Protein AF-A0A9N9QGC6-F1 (afdb_monomer_lite)

Foldseek 3Di:
DDDDDFDQDPVQWTWDWDADPVVRDIDIDTHHPVLVVVVVVDVVSVVVVVVVVVVVVVVVVVVVVPPDDDDDDDDDDDDDDPDPPPDDQDPVNLLVLLVVCLVCVVCVVVDPDPDDVVVVSSVVSVVVVVVVLCVCVVVPHPPPDVPPNPPPPCNVSNCVSVVPDPPPPPVPPPPPDPPDDDDDDDDDDDDDDDDDDDDDDDDDDDDDDDDDDDDDDDDDDDDDPDDDDPPPVVVVVVVVVVVVVVVVVVVVVVVVVVVVVVVVVVVVVVVVVVVVVVD

Organism: NCBI:txid467358

pLDDT: mean 72.09, std 21.39, range [34.5, 98.56]

Radius of gyration: 35.29 Å; chains: 1; bounding box: 71×93×97 Å

Sequence (279 aa):
MSSMSRFADAEGKTKLEIFDPEKGIVISLYLTLEEYHRANADMSYATELLNIYEDIMNRETQRVSAETIPQEQSHSGSQSSSQNEDGFWSHGETQLLINLYGQHKDEFTNAKKKTCRSAAKIERKWINLLRVYRSIKDNKGVKKSGRGAQNYKFFDALDEILGDKPSNSNTFCIEVGVNKDQPNSDQESPINYPPEGVPSTSNQTPVSNTSSCSESLRETPPLRNKRKSKSESQSENYLQAKMKRHEDRMRIEHQKLQLEKDKVDLLKKILASQQIKND

Structure (mmCIF, N/CA/C/O backbone):
data_AF-A0A9N9QGC6-F1
#
_entry.id   AF-A0A9N9QGC6-F1
#
loop_
_atom_site.group_PDB
_atom_site.id
_atom_site.type_symbol
_atom_site.label_atom_id
_atom_site.label_alt_id
_atom_site.label_comp_id
_atom_site.label_asym_id
_atom_site.label_entity_id
_atom_site.label_seq_id
_atom_site.pdbx_PDB_ins_code
_atom_site.Cartn_x
_atom_site.Cartn_y
_atom_site.Cartn_z
_atom_site.occupancy
_atom_site.B_iso_or_equiv
_atom_site.auth_seq_id
_atom_site.auth_comp_id
_atom_site.auth_asym_id
_atom_site.auth_atom_id
_atom_site.pdbx_PDB_model_num
ATOM 1 N N . MET A 1 1 ? -17.254 -35.966 26.671 1.00 35.78 1 MET A N 1
ATOM 2 C CA . MET A 1 1 ? -17.974 -34.685 26.502 1.00 35.78 1 MET A CA 1
ATOM 3 C C . MET A 1 1 ? -16.928 -33.579 26.447 1.00 35.78 1 MET A C 1
ATOM 5 O O . MET A 1 1 ? -16.461 -33.152 27.493 1.00 35.78 1 MET A O 1
ATOM 9 N N . SER A 1 2 ? -16.465 -33.217 25.245 1.00 45.78 2 SER A N 1
ATOM 10 C CA . SER A 1 2 ? -15.439 -32.180 25.054 1.00 45.78 2 SER A CA 1
ATOM 11 C C . SER A 1 2 ? -16.076 -30.798 25.120 1.00 45.78 2 SER A C 1
ATOM 13 O O . SER A 1 2 ? -16.976 -30.489 24.343 1.00 45.78 2 SER A O 1
ATOM 15 N N . SER A 1 3 ? -15.614 -29.980 26.063 1.00 37.72 3 SER A N 1
ATOM 16 C CA . SER A 1 3 ? -16.015 -28.582 26.197 1.00 37.72 3 SER A CA 1
ATOM 17 C C . SER A 1 3 ? -15.246 -27.748 25.169 1.00 37.72 3 SER A C 1
ATOM 19 O O . SER A 1 3 ? -14.044 -27.538 25.317 1.00 37.72 3 SER A O 1
ATOM 21 N N . MET A 1 4 ? -15.914 -27.329 24.091 1.00 45.72 4 MET A N 1
ATOM 22 C CA . MET A 1 4 ? -15.335 -26.448 23.073 1.00 45.72 4 MET A CA 1
ATOM 23 C C . MET A 1 4 ? -15.594 -24.984 23.439 1.00 45.72 4 MET A C 1
ATOM 25 O O . MET A 1 4 ? -16.726 -24.502 23.376 1.00 45.72 4 MET A O 1
ATOM 29 N N . SER A 1 5 ? -14.529 -24.278 23.819 1.00 44.31 5 SER A N 1
ATOM 30 C CA . SER A 1 5 ? -14.536 -22.832 24.042 1.00 44.31 5 SER A CA 1
ATOM 31 C C . SER A 1 5 ? -14.597 -22.095 22.700 1.00 44.31 5 SER A C 1
ATOM 33 O O . SER A 1 5 ? -13.722 -22.274 21.855 1.00 44.31 5 SER A O 1
ATOM 35 N N . ARG A 1 6 ? -15.638 -21.281 22.485 1.00 52.91 6 ARG A N 1
ATOM 36 C CA . ARG A 1 6 ? -15.813 -20.475 21.266 1.00 52.91 6 ARG A CA 1
ATOM 37 C C . ARG A 1 6 ? -15.190 -19.096 21.463 1.00 52.91 6 ARG A C 1
ATOM 39 O O . ARG A 1 6 ? -15.817 -18.215 22.044 1.00 52.91 6 ARG A O 1
ATOM 46 N N . PHE A 1 7 ? -13.989 -18.901 20.936 1.00 50.28 7 PHE A N 1
ATOM 47 C CA . PHE A 1 7 ? -13.460 -17.568 20.656 1.00 50.28 7 PHE A CA 1
ATOM 48 C C . PHE A 1 7 ? -13.700 -17.288 19.171 1.00 50.28 7 PHE A C 1
ATOM 50 O O . PHE A 1 7 ? -13.116 -17.946 18.315 1.00 50.28 7 PHE A O 1
ATOM 57 N N . ALA A 1 8 ? -14.634 -16.385 18.874 1.00 52.00 8 ALA A N 1
ATOM 58 C CA . ALA A 1 8 ? -14.830 -15.867 17.526 1.00 52.00 8 ALA A CA 1
ATOM 59 C C . ALA A 1 8 ? -13.991 -14.595 17.380 1.00 52.00 8 ALA A C 1
ATOM 61 O O . ALA A 1 8 ? -14.132 -13.665 18.179 1.00 52.00 8 ALA A O 1
ATOM 62 N N . ASP A 1 9 ? -13.122 -14.566 16.374 1.00 60.22 9 ASP A N 1
ATOM 63 C CA . ASP A 1 9 ? -12.316 -13.389 16.057 1.00 60.22 9 ASP A CA 1
ATOM 64 C C . ASP A 1 9 ? -13.185 -12.306 15.393 1.00 60.22 9 ASP A C 1
ATOM 66 O O . ASP A 1 9 ? -14.263 -12.585 14.863 1.00 60.22 9 ASP A O 1
ATOM 70 N N . ALA A 1 10 ? -12.713 -11.053 15.378 1.00 63.12 10 ALA A N 1
ATOM 71 C CA . ALA A 1 10 ? -13.449 -9.888 14.856 1.00 63.12 10 ALA A CA 1
ATOM 72 C C . ALA A 1 10 ? -13.876 -9.993 13.371 1.00 63.12 10 ALA A C 1
ATOM 74 O O . ALA A 1 10 ? -14.658 -9.171 12.896 1.00 63.12 10 ALA A O 1
ATOM 75 N N . GLU A 1 11 ? -13.382 -10.997 12.644 1.00 75.00 11 GLU A N 1
ATOM 76 C CA . GLU A 1 11 ? -13.743 -11.307 11.256 1.00 75.00 11 GLU A CA 1
ATOM 77 C C . GLU A 1 11 ? -14.865 -12.355 11.125 1.00 75.00 11 GLU A C 1
ATOM 79 O O . GLU A 1 11 ? -15.192 -12.760 10.013 1.00 75.00 11 GLU A O 1
ATOM 84 N N . GLY A 1 12 ? -15.454 -12.827 12.232 1.00 84.44 12 GLY A N 1
ATOM 85 C CA . GLY A 1 12 ? -16.506 -13.854 12.203 1.00 84.44 12 GLY A CA 1
ATOM 86 C C . GLY A 1 12 ? -16.004 -15.247 11.807 1.00 84.44 12 GLY A C 1
ATOM 87 O O . GLY A 1 12 ? -16.800 -16.106 11.425 1.00 84.44 12 GLY A O 1
ATOM 88 N N . LYS A 1 13 ? -14.689 -15.474 11.887 1.00 90.44 13 LYS A N 1
ATOM 89 C CA . LYS A 1 13 ? -14.060 -16.772 11.640 1.00 90.44 13 LYS A CA 1
ATOM 90 C C . LYS A 1 13 ? -13.968 -17.569 12.937 1.00 90.44 13 LYS A C 1
ATOM 92 O O . LYS A 1 13 ? -13.721 -17.018 14.010 1.00 90.44 13 LYS A O 1
ATOM 97 N N . THR A 1 14 ? -14.163 -18.873 12.820 1.00 92.44 14 THR A N 1
ATOM 98 C CA . THR A 1 14 ? -14.084 -19.846 13.908 1.00 92.44 14 THR A CA 1
ATOM 99 C C . THR A 1 14 ? -12.929 -20.803 13.662 1.00 92.44 14 THR A C 1
ATOM 101 O O . THR A 1 14 ? -12.728 -21.274 12.542 1.00 92.44 14 THR A O 1
ATOM 104 N N . LYS A 1 15 ? -12.176 -21.100 14.722 1.00 93.81 15 LYS A N 1
ATOM 105 C CA . LYS A 1 15 ? -11.050 -22.030 14.677 1.00 93.81 15 LYS A CA 1
ATOM 106 C C . LYS A 1 15 ? -11.547 -23.481 14.701 1.00 93.81 15 LYS A C 1
ATOM 108 O O . LYS A 1 15 ? -12.272 -23.8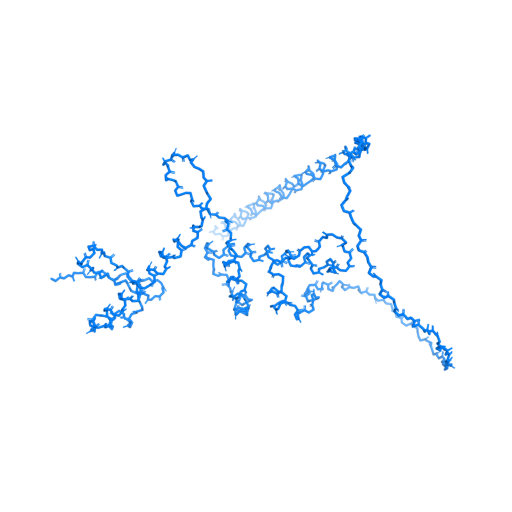67 15.618 1.00 93.81 15 LYS A O 1
ATOM 113 N N . LEU A 1 16 ? -11.132 -24.278 13.721 1.00 93.31 16 LEU A N 1
ATOM 114 C CA . LEU A 1 16 ? -11.295 -25.729 13.672 1.00 93.31 16 LEU A CA 1
ATOM 115 C C . LEU A 1 16 ? -9.926 -26.384 13.869 1.00 93.31 16 LEU A C 1
ATOM 117 O O . LEU A 1 16 ? -8.981 -26.071 13.148 1.00 93.31 16 LEU A O 1
ATOM 121 N N . GLU A 1 17 ? -9.816 -27.281 14.844 1.00 93.25 17 GLU A N 1
ATOM 122 C CA . GLU A 1 17 ? -8.605 -28.068 15.082 1.00 93.25 17 GLU A CA 1
ATOM 123 C C . GLU A 1 17 ? -8.853 -29.505 14.633 1.00 93.25 17 GLU A C 1
ATOM 125 O O . GLU A 1 17 ? -9.747 -30.174 15.152 1.00 93.25 17 GLU A O 1
ATOM 130 N N . ILE A 1 18 ? -8.073 -29.964 13.656 1.00 89.81 18 ILE A N 1
ATOM 131 C CA . ILE A 1 18 ? -8.145 -31.322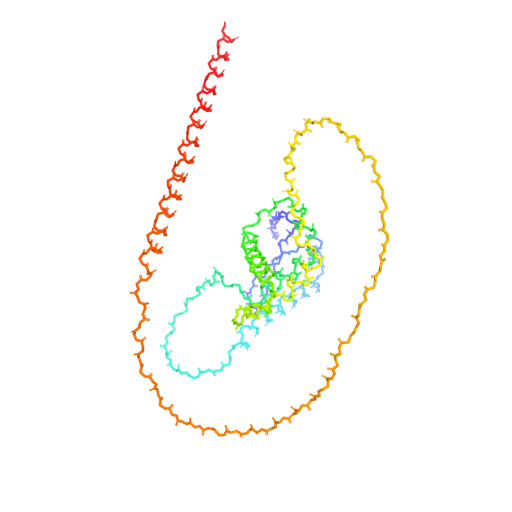 13.119 1.00 89.81 18 ILE A CA 1
ATOM 132 C C . ILE A 1 18 ? -6.838 -32.030 13.465 1.00 89.81 18 ILE A C 1
ATOM 134 O O . ILE A 1 18 ? -5.753 -31.515 13.196 1.00 89.81 18 ILE A O 1
ATOM 138 N N . PHE A 1 19 ? -6.940 -33.197 14.097 1.00 89.50 19 PHE A N 1
ATOM 139 C CA . PHE A 1 19 ? -5.785 -34.026 14.425 1.00 89.50 19 PHE A CA 1
ATOM 140 C C . PHE A 1 19 ? -5.569 -35.065 13.328 1.00 89.50 19 PHE A C 1
ATOM 142 O O . PHE A 1 19 ? -6.464 -35.868 13.066 1.00 89.50 19 PHE A O 1
ATOM 149 N N . ASP A 1 20 ? -4.386 -35.048 12.718 1.00 86.12 20 ASP A N 1
ATOM 150 C CA . ASP A 1 20 ? -3.951 -36.074 11.776 1.00 86.12 20 ASP A CA 1
ATOM 151 C C . ASP A 1 20 ? -3.171 -37.162 12.542 1.00 86.12 20 ASP A C 1
ATOM 153 O O . ASP A 1 20 ? -2.053 -36.900 13.011 1.00 86.12 20 ASP A O 1
ATOM 157 N N . PRO A 1 21 ? -3.735 -38.376 12.700 1.00 86.44 21 PRO A N 1
ATOM 158 C CA . PRO A 1 21 ? -3.093 -39.450 13.445 1.00 86.44 21 PRO A CA 1
ATOM 159 C C . PRO A 1 21 ? -1.875 -40.046 12.731 1.00 86.44 21 PRO A C 1
ATOM 161 O O . PRO A 1 21 ? -1.019 -40.611 13.409 1.00 86.44 21 PRO A O 1
ATOM 164 N N . GLU A 1 22 ? -1.770 -39.935 11.404 1.00 85.06 22 GLU A N 1
ATOM 165 C CA . GLU A 1 22 ? -0.645 -40.510 10.655 1.00 85.06 22 GLU A CA 1
ATOM 166 C C . GLU A 1 22 ? 0.614 -39.662 10.819 1.00 85.06 22 GLU A C 1
ATOM 168 O O . GLU A 1 22 ? 1.717 -40.183 10.994 1.00 85.06 22 GLU A O 1
ATOM 173 N N . LYS A 1 23 ? 0.441 -38.339 10.813 1.00 85.44 23 LYS A N 1
ATOM 174 C CA . LYS A 1 23 ? 1.538 -37.370 10.942 1.00 85.44 23 LYS A CA 1
ATOM 175 C C . LYS A 1 23 ? 1.766 -36.912 12.382 1.00 85.44 23 LYS A C 1
ATOM 177 O O . LYS A 1 23 ? 2.800 -36.316 12.673 1.00 85.44 23 LYS A O 1
ATOM 182 N N . GLY A 1 24 ? 0.816 -37.169 13.283 1.00 88.44 24 GLY A N 1
ATOM 183 C CA . GLY A 1 24 ? 0.879 -36.740 14.680 1.00 88.44 24 GLY A CA 1
ATOM 184 C C . GLY A 1 24 ? 0.840 -35.218 14.847 1.00 88.44 24 GLY A C 1
ATOM 185 O O . GLY A 1 24 ? 1.381 -34.693 15.821 1.00 88.44 24 GLY A O 1
ATOM 186 N N . ILE A 1 25 ? 0.232 -34.502 13.898 1.00 88.00 25 ILE A N 1
ATOM 187 C CA . ILE A 1 25 ? 0.146 -33.037 13.892 1.00 88.00 25 ILE A CA 1
ATOM 188 C C . ILE A 1 25 ? -1.292 -32.573 14.124 1.00 88.00 25 ILE A C 1
ATOM 190 O O . ILE A 1 25 ? -2.254 -33.206 13.692 1.00 88.00 25 ILE A O 1
ATOM 194 N N . VAL A 1 26 ? -1.438 -31.436 14.808 1.00 90.06 26 VAL A N 1
ATOM 195 C CA . VAL A 1 26 ? -2.722 -30.742 14.963 1.00 90.06 26 VAL A CA 1
ATOM 196 C C . VAL A 1 26 ? -2.745 -29.570 13.993 1.00 90.06 26 VAL A C 1
ATOM 198 O O . VAL A 1 26 ? -1.956 -28.632 14.119 1.00 90.06 26 VAL A O 1
ATOM 201 N N . ILE A 1 27 ? -3.657 -29.617 13.030 1.00 89.56 27 ILE A N 1
ATOM 202 C CA . ILE A 1 27 ? -3.842 -28.578 12.020 1.00 89.56 27 ILE A CA 1
ATOM 203 C C . ILE A 1 27 ? -4.935 -27.631 12.514 1.00 89.56 27 ILE A C 1
ATOM 205 O O . ILE A 1 27 ? -6.035 -28.056 12.863 1.00 89.56 27 ILE A O 1
ATOM 209 N N . SER A 1 28 ? -4.624 -26.335 12.573 1.00 92.56 28 SER A N 1
ATOM 210 C CA . SER A 1 28 ? -5.567 -25.281 12.963 1.00 92.56 28 SER A CA 1
ATOM 211 C C . SER A 1 28 ? -6.030 -24.506 11.732 1.00 92.56 28 SER A C 1
ATOM 213 O O . SER A 1 28 ? -5.238 -23.782 11.131 1.00 92.56 28 SER A O 1
ATOM 215 N N . LEU A 1 29 ? -7.310 -24.621 11.385 1.00 92.06 29 LEU A N 1
ATOM 216 C CA . LEU A 1 29 ? -7.941 -23.920 10.267 1.00 92.06 29 LEU A CA 1
ATOM 217 C C . LEU A 1 29 ? -8.862 -22.814 10.793 1.00 92.06 29 LEU A C 1
ATOM 219 O O . LEU A 1 29 ? -9.600 -23.020 11.753 1.00 92.06 29 LEU A O 1
ATOM 223 N N . TYR A 1 30 ? -8.843 -21.643 10.159 1.00 93.00 30 TYR A N 1
ATOM 224 C CA . TYR A 1 30 ? -9.770 -20.549 10.464 1.00 93.00 30 TYR A CA 1
ATOM 225 C C . TYR A 1 30 ? -10.809 -20.466 9.355 1.00 93.00 30 TYR A C 1
ATOM 227 O O . TYR A 1 30 ? -10.521 -19.982 8.262 1.00 93.00 30 TYR A O 1
ATOM 235 N N . LEU A 1 31 ? -12.005 -20.964 9.648 1.00 93.88 31 LEU A N 1
ATOM 236 C CA . LEU A 1 31 ? -13.096 -21.110 8.690 1.00 93.88 31 LEU A CA 1
ATOM 237 C C . LEU A 1 31 ? -14.202 -20.108 8.994 1.00 93.88 31 LEU A C 1
ATOM 239 O O . LEU A 1 31 ? -14.339 -19.641 10.129 1.00 93.88 31 LEU A O 1
ATOM 243 N N . THR A 1 32 ? -15.024 -19.792 8.001 1.00 94.50 32 THR A N 1
ATOM 244 C CA . THR A 1 32 ? -16.286 -19.098 8.274 1.00 94.50 32 THR A CA 1
ATOM 245 C C . THR A 1 32 ? -17.212 -19.991 9.102 1.00 94.50 32 THR A C 1
ATOM 247 O O . THR A 1 32 ? -17.076 -21.217 9.119 1.00 94.50 32 THR A O 1
ATOM 250 N N . LEU A 1 33 ? -18.178 -19.384 9.797 1.00 93.94 33 LEU A N 1
ATOM 251 C CA . LEU A 1 33 ? -19.126 -20.133 10.626 1.00 93.94 33 LEU A CA 1
ATOM 252 C C . LEU A 1 33 ? -19.892 -21.203 9.821 1.00 93.94 33 LEU A C 1
ATOM 254 O O . LEU A 1 33 ? -20.127 -22.300 10.323 1.00 93.94 33 LEU A O 1
ATOM 258 N N . GLU A 1 34 ? -20.256 -20.907 8.569 1.00 95.00 34 GLU A N 1
ATOM 259 C CA . GLU A 1 34 ? -20.955 -21.856 7.696 1.00 95.00 34 GLU A CA 1
ATOM 260 C C . GLU A 1 34 ? -20.067 -23.053 7.324 1.00 95.00 34 GLU A C 1
ATOM 262 O O . GLU A 1 34 ? -20.486 -24.204 7.461 1.00 95.00 34 GLU A O 1
ATOM 267 N N . GLU A 1 35 ? -18.822 -22.800 6.917 1.00 95.44 35 GLU A N 1
ATOM 268 C CA . GLU A 1 35 ? -17.853 -23.847 6.573 1.00 95.44 35 GLU A CA 1
ATOM 269 C C . GLU A 1 35 ? -17.490 -24.707 7.784 1.00 95.44 35 GLU A C 1
ATOM 271 O O . GLU A 1 35 ? -17.355 -25.920 7.654 1.00 95.44 35 GLU A O 1
ATOM 276 N N . TYR A 1 36 ? -17.384 -24.103 8.969 1.00 95.31 36 TYR A N 1
ATOM 277 C CA . TYR A 1 36 ? -17.162 -24.821 10.223 1.00 95.31 36 TYR A CA 1
ATOM 278 C C . TYR A 1 36 ? -18.298 -25.805 10.519 1.00 95.31 36 TYR A C 1
ATOM 280 O O . TYR A 1 36 ? -18.059 -26.960 10.876 1.00 95.31 36 TYR A O 1
ATOM 288 N N . HIS A 1 37 ? -19.550 -25.372 10.353 1.00 94.75 37 HIS A N 1
ATOM 289 C CA . HIS A 1 37 ? -20.700 -26.259 10.517 1.00 94.75 37 HIS A CA 1
ATOM 290 C C . HIS A 1 37 ? -20.727 -27.361 9.459 1.00 94.75 37 HIS A C 1
ATOM 292 O O . HIS A 1 37 ? -21.002 -28.510 9.802 1.00 94.75 37 HIS A O 1
ATOM 298 N N . ARG A 1 38 ? -20.395 -27.036 8.206 1.00 96.94 38 ARG A N 1
ATOM 299 C CA . ARG A 1 38 ? -20.319 -28.013 7.116 1.00 96.94 38 ARG A CA 1
ATOM 300 C C . ARG A 1 38 ? -19.241 -29.063 7.373 1.00 96.94 38 ARG A C 1
ATOM 302 O O . ARG A 1 38 ? -19.541 -30.242 7.282 1.00 96.94 38 ARG A O 1
ATOM 309 N N . ALA A 1 39 ? -18.046 -28.655 7.797 1.00 96.12 39 ALA A N 1
ATOM 310 C CA . ALA A 1 39 ? -16.953 -29.565 8.148 1.00 96.12 39 ALA A CA 1
ATOM 311 C C . ALA A 1 39 ? -17.280 -30.468 9.343 1.00 96.12 39 ALA A C 1
ATOM 313 O O . ALA A 1 39 ? -16.852 -31.616 9.381 1.00 96.12 39 ALA A O 1
ATOM 314 N N . ASN A 1 40 ? -18.070 -29.983 10.304 1.00 92.88 40 ASN A N 1
ATOM 315 C CA . ASN A 1 40 ? -18.524 -30.809 11.424 1.00 92.88 40 ASN A CA 1
ATOM 316 C C . ASN A 1 40 ? -19.645 -31.788 11.052 1.00 92.88 40 ASN A C 1
ATOM 318 O O . ASN A 1 40 ? -19.788 -32.820 11.705 1.00 92.88 40 ASN A O 1
ATOM 322 N N . ALA A 1 41 ? -20.474 -31.453 10.062 1.00 96.31 41 ALA A N 1
ATOM 323 C CA . ALA A 1 41 ? -21.586 -32.294 9.628 1.00 96.31 41 ALA A CA 1
ATOM 324 C C . ALA A 1 41 ? -21.177 -33.307 8.547 1.00 96.31 41 ALA A C 1
ATOM 326 O O . ALA A 1 41 ? -21.723 -34.407 8.503 1.00 96.31 41 ALA A O 1
ATOM 327 N N . ASP A 1 42 ? -20.226 -32.938 7.690 1.00 96.88 42 ASP A N 1
ATOM 328 C CA . ASP A 1 42 ? -19.792 -33.705 6.531 1.00 96.88 42 ASP A CA 1
ATOM 329 C C . ASP A 1 42 ? -18.294 -34.018 6.618 1.00 96.88 42 ASP A C 1
ATOM 331 O O . ASP A 1 42 ? -17.429 -33.171 6.376 1.00 96.88 42 ASP A O 1
ATOM 335 N N . MET A 1 43 ? -17.995 -35.277 6.940 1.00 91.69 43 MET A N 1
ATOM 336 C CA . MET A 1 43 ? -16.623 -35.770 7.049 1.00 91.69 43 MET A CA 1
ATOM 337 C C . MET A 1 43 ? -15.866 -35.678 5.716 1.00 91.69 43 MET A C 1
ATOM 339 O O . MET A 1 43 ? -14.657 -35.467 5.723 1.00 91.69 43 MET A O 1
ATOM 343 N N . SER A 1 44 ? -16.557 -35.799 4.576 1.00 94.31 44 SER A N 1
ATOM 344 C CA . SER A 1 44 ? -15.912 -35.737 3.259 1.00 94.31 44 SER A CA 1
ATOM 345 C C . SER A 1 44 ? -15.372 -34.338 2.965 1.00 94.31 44 SER A C 1
ATOM 347 O O . SER A 1 44 ? -14.233 -34.197 2.523 1.00 94.31 44 SER A O 1
ATOM 349 N N . TYR A 1 45 ? -16.131 -33.305 3.338 1.00 96.12 45 TYR A N 1
ATOM 350 C CA . TYR A 1 45 ? -15.703 -31.912 3.250 1.00 96.12 45 TYR A CA 1
ATOM 351 C C . TYR A 1 45 ? -14.514 -31.612 4.177 1.00 96.12 45 TYR A C 1
ATOM 353 O O . TYR A 1 45 ? -13.579 -30.909 3.794 1.00 96.12 45 TYR A O 1
ATOM 361 N N . ALA A 1 46 ? -14.498 -32.181 5.388 1.00 91.31 46 ALA A N 1
ATOM 362 C CA . ALA A 1 46 ? -13.352 -32.051 6.289 1.00 91.31 46 ALA A CA 1
ATOM 363 C C . ALA A 1 46 ? -12.074 -32.684 5.702 1.00 91.31 46 ALA A C 1
ATOM 365 O O . ALA A 1 46 ? -10.995 -32.101 5.808 1.00 91.31 46 ALA A O 1
ATOM 366 N N . THR A 1 47 ? -12.187 -33.844 5.044 1.00 90.81 47 THR A N 1
ATOM 367 C CA . THR A 1 47 ? -11.062 -34.479 4.335 1.00 90.81 47 THR A CA 1
ATOM 368 C C . THR A 1 47 ? -10.605 -33.654 3.130 1.00 90.81 47 THR A C 1
ATOM 370 O O . THR A 1 47 ? -9.406 -33.504 2.909 1.00 90.81 47 THR A O 1
ATOM 373 N N . GLU A 1 48 ? -11.533 -33.070 2.372 1.00 94.81 48 GLU A N 1
ATOM 374 C CA . GLU A 1 48 ? -11.205 -32.183 1.251 1.00 94.81 48 GLU A CA 1
ATOM 375 C C . GLU A 1 48 ? -10.400 -30.959 1.715 1.00 94.81 48 GLU A C 1
ATOM 377 O O . GLU A 1 48 ? -9.374 -30.633 1.116 1.00 94.81 48 GLU A O 1
ATOM 382 N N . LEU A 1 49 ? -10.791 -30.339 2.834 1.00 92.31 49 LEU A N 1
ATOM 383 C CA . LEU A 1 49 ? -10.044 -29.231 3.440 1.00 92.31 49 LEU A CA 1
ATOM 384 C C . LEU A 1 49 ? -8.609 -29.621 3.822 1.00 92.31 49 LEU A C 1
ATOM 386 O O . LEU A 1 49 ? -7.688 -28.827 3.617 1.00 92.31 49 LEU A O 1
ATOM 390 N N . LEU A 1 50 ? -8.404 -30.831 4.354 1.00 90.62 50 LEU A N 1
ATOM 391 C CA . LEU A 1 50 ? -7.065 -31.340 4.662 1.00 90.62 50 LEU A CA 1
ATOM 392 C C . LEU A 1 50 ? -6.225 -31.526 3.396 1.00 90.62 50 LEU A C 1
ATOM 394 O O . LEU A 1 50 ? -5.088 -31.063 3.357 1.00 90.62 50 LEU A O 1
ATOM 398 N N . ASN A 1 51 ? -6.789 -32.121 2.344 1.00 91.38 51 ASN A N 1
ATOM 399 C CA . ASN A 1 51 ? -6.081 -32.322 1.077 1.00 91.38 51 ASN A CA 1
ATOM 400 C C . ASN A 1 51 ? -5.650 -30.990 0.448 1.00 91.38 51 ASN A C 1
ATOM 402 O O . ASN A 1 51 ? -4.513 -30.851 0.002 1.00 91.38 51 ASN A O 1
ATOM 406 N N . ILE A 1 52 ? -6.527 -29.980 0.470 1.00 90.75 52 ILE A N 1
ATOM 407 C CA . ILE A 1 52 ? -6.201 -28.631 -0.014 1.00 90.75 52 ILE A CA 1
ATOM 408 C C . ILE A 1 52 ? -5.043 -28.034 0.794 1.00 90.75 52 ILE A C 1
ATOM 410 O O . ILE A 1 52 ? -4.126 -27.440 0.224 1.00 90.75 52 ILE A O 1
ATOM 414 N N . TYR A 1 53 ? -5.064 -28.192 2.119 1.00 88.38 53 TYR A N 1
ATOM 415 C CA . TYR A 1 53 ? -3.988 -27.712 2.982 1.00 88.38 53 TYR A CA 1
ATOM 416 C C . TYR A 1 53 ? -2.654 -28.413 2.684 1.00 88.38 53 TYR A C 1
ATOM 418 O O . TYR A 1 53 ? -1.617 -27.752 2.584 1.00 88.38 53 TYR A O 1
ATOM 426 N N . GLU A 1 54 ? -2.670 -29.731 2.487 1.00 88.56 54 GLU A N 1
ATOM 427 C CA . GLU A 1 54 ? -1.481 -30.499 2.109 1.00 88.56 54 GLU A CA 1
ATOM 428 C C . GLU A 1 54 ? -0.908 -30.066 0.762 1.00 88.56 54 GLU A C 1
ATOM 430 O O . GLU A 1 54 ? 0.304 -29.878 0.644 1.00 88.56 54 GLU A O 1
ATOM 435 N N . ASP A 1 55 ? -1.761 -29.830 -0.232 1.00 89.88 55 ASP A N 1
ATOM 436 C CA . ASP A 1 55 ? -1.341 -29.337 -1.543 1.00 89.88 55 ASP A CA 1
ATOM 437 C C . ASP A 1 55 ? -0.666 -27.965 -1.453 1.00 89.88 55 ASP A C 1
ATOM 439 O O . ASP A 1 55 ? 0.349 -27.725 -2.115 1.00 89.88 55 ASP A O 1
ATOM 443 N N . ILE A 1 56 ? -1.191 -27.062 -0.619 1.00 86.69 56 ILE A N 1
ATOM 444 C CA . ILE A 1 56 ? -0.585 -25.745 -0.383 1.00 86.69 56 ILE A CA 1
ATOM 445 C C . ILE A 1 56 ? 0.791 -25.909 0.272 1.00 86.69 56 ILE A C 1
ATOM 447 O O . ILE A 1 56 ? 1.774 -25.352 -0.220 1.00 86.69 56 ILE A O 1
ATOM 451 N N . MET A 1 57 ? 0.891 -26.723 1.325 1.00 84.06 57 MET A N 1
ATOM 452 C CA . MET A 1 57 ? 2.151 -26.963 2.039 1.00 84.06 57 MET A CA 1
ATOM 453 C C . MET A 1 57 ? 3.212 -27.642 1.162 1.00 84.06 57 MET A C 1
ATOM 455 O O . MET A 1 57 ? 4.392 -27.278 1.206 1.00 84.06 57 MET A O 1
ATOM 459 N N . ASN A 1 58 ? 2.809 -28.594 0.320 1.00 86.06 58 ASN A N 1
ATOM 460 C CA . ASN A 1 58 ? 3.702 -29.260 -0.626 1.00 86.06 58 ASN A CA 1
ATOM 461 C C . ASN A 1 58 ? 4.206 -28.292 -1.707 1.00 86.06 58 ASN A C 1
ATOM 463 O O . ASN A 1 58 ? 5.388 -28.328 -2.057 1.00 86.06 58 ASN A O 1
ATOM 467 N N . ARG A 1 59 ? 3.354 -27.381 -2.200 1.00 81.81 59 ARG A N 1
ATOM 468 C CA . ARG A 1 59 ? 3.766 -26.329 -3.148 1.00 81.81 59 ARG A CA 1
ATOM 469 C C . ARG A 1 59 ? 4.734 -25.331 -2.521 1.00 81.81 59 ARG A C 1
ATOM 471 O O . ARG A 1 59 ? 5.695 -24.938 -3.183 1.00 81.81 59 ARG A O 1
ATOM 478 N N . GLU A 1 60 ? 4.511 -24.945 -1.267 1.00 78.25 60 GLU A N 1
ATOM 479 C CA . GLU A 1 60 ? 5.420 -24.073 -0.513 1.00 78.25 60 GLU A CA 1
ATOM 480 C C . GLU A 1 60 ? 6.798 -24.741 -0.363 1.00 78.25 60 GLU A C 1
ATOM 482 O O . GLU A 1 60 ? 7.828 -24.140 -0.660 1.00 78.25 60 GLU A O 1
ATOM 487 N N . THR A 1 61 ? 6.814 -26.032 -0.017 1.00 73.81 61 THR A N 1
ATOM 488 C CA . THR A 1 61 ? 8.046 -26.811 0.187 1.00 73.81 61 THR A CA 1
ATOM 489 C C . THR A 1 61 ? 8.831 -27.002 -1.116 1.00 73.81 61 THR A C 1
ATOM 491 O O . THR A 1 61 ? 10.049 -26.821 -1.137 1.00 73.81 61 THR A O 1
ATOM 494 N N . GLN A 1 62 ? 8.160 -27.295 -2.236 1.00 64.75 62 GLN A N 1
ATOM 495 C CA . GLN A 1 62 ? 8.830 -27.455 -3.535 1.00 64.75 62 GLN A CA 1
ATOM 496 C C . GLN A 1 62 ? 9.398 -26.143 -4.091 1.00 64.75 62 GLN A C 1
ATOM 498 O O . GLN A 1 62 ? 10.430 -26.166 -4.765 1.00 64.75 62 GLN A O 1
ATOM 503 N N . ARG A 1 63 ? 8.787 -24.991 -3.786 1.00 60.19 63 ARG A N 1
ATOM 504 C CA . ARG A 1 63 ? 9.337 -23.683 -4.183 1.00 60.19 63 ARG A CA 1
ATOM 505 C C . ARG A 1 63 ? 10.670 -23.374 -3.508 1.00 60.19 63 ARG A C 1
ATOM 507 O O . ARG A 1 63 ? 11.526 -22.774 -4.146 1.00 60.19 63 ARG A O 1
ATOM 514 N N . VAL A 1 64 ? 10.876 -23.835 -2.275 1.00 57.06 64 VAL A N 1
ATOM 515 C CA . VAL A 1 64 ? 12.147 -23.661 -1.551 1.00 57.06 64 VAL A CA 1
ATOM 516 C C . VAL A 1 64 ? 13.256 -24.557 -2.125 1.00 57.06 64 VAL A C 1
ATOM 518 O O . VAL A 1 64 ? 14.426 -24.186 -2.099 1.00 57.06 64 VAL A O 1
ATOM 521 N N . SER A 1 65 ? 12.917 -25.723 -2.685 1.00 53.78 65 SER A N 1
ATOM 522 C CA . SER A 1 65 ? 13.911 -26.672 -3.215 1.00 53.78 65 SER A CA 1
ATOM 523 C C . SER A 1 65 ? 14.339 -26.415 -4.668 1.00 53.78 65 SER A C 1
ATOM 525 O O . SER A 1 65 ? 15.409 -26.869 -5.067 1.00 53.78 65 SER A O 1
ATOM 527 N N . ALA A 1 66 ? 13.553 -25.687 -5.468 1.00 48.19 66 ALA A N 1
ATOM 528 C CA . ALA A 1 66 ? 13.824 -25.492 -6.899 1.00 48.19 66 ALA A CA 1
ATOM 529 C C . ALA A 1 66 ? 14.797 -24.337 -7.238 1.00 48.19 66 ALA A C 1
ATOM 531 O O . ALA A 1 66 ? 15.150 -24.174 -8.404 1.00 48.19 66 ALA A O 1
ATOM 532 N N . GLU A 1 67 ? 15.263 -23.554 -6.257 1.00 47.91 67 GLU A N 1
ATOM 533 C CA . GLU A 1 67 ? 16.188 -22.424 -6.484 1.00 47.91 67 GLU A CA 1
ATOM 534 C C . GLU A 1 67 ? 17.675 -22.752 -6.241 1.00 47.91 67 GLU A C 1
ATOM 536 O O . GLU A 1 67 ? 18.528 -21.871 -6.330 1.00 47.91 67 GLU A O 1
ATOM 541 N N . THR A 1 68 ? 18.030 -24.019 -5.997 1.00 45.91 68 THR A N 1
ATOM 542 C CA . THR A 1 68 ? 19.439 -24.431 -5.856 1.00 45.91 68 THR A CA 1
ATOM 543 C C . THR A 1 68 ? 19.939 -25.126 -7.126 1.00 45.91 68 THR A C 1
ATOM 545 O O . THR A 1 68 ? 19.820 -26.340 -7.275 1.00 45.91 68 THR A O 1
ATOM 548 N N . ILE A 1 69 ? 20.527 -24.349 -8.041 1.00 45.28 69 ILE A N 1
ATOM 549 C CA . ILE A 1 69 ? 21.440 -24.850 -9.086 1.00 45.28 69 ILE A CA 1
ATOM 550 C C . ILE A 1 69 ? 22.890 -24.632 -8.607 1.00 45.28 69 ILE A C 1
ATOM 552 O O . ILE A 1 69 ? 23.159 -23.626 -7.947 1.00 45.28 69 ILE A O 1
ATOM 556 N N . PRO A 1 70 ? 23.822 -25.566 -8.888 1.00 44.78 70 PRO A N 1
ATOM 557 C CA . PRO A 1 70 ? 25.055 -25.741 -8.129 1.00 44.78 70 PRO A CA 1
ATOM 558 C C . PRO A 1 70 ? 26.164 -24.807 -8.607 1.00 44.78 70 PRO A C 1
ATOM 560 O O . PRO A 1 70 ? 26.486 -24.772 -9.795 1.00 44.78 70 PRO A O 1
ATOM 563 N N . GLN A 1 71 ? 26.832 -24.148 -7.664 1.00 39.00 71 GLN A N 1
ATOM 564 C CA . GLN A 1 71 ? 28.199 -23.697 -7.876 1.00 39.00 71 GLN A CA 1
ATOM 565 C C . GLN A 1 71 ? 29.078 -24.283 -6.773 1.00 39.00 71 GLN A C 1
ATOM 567 O O . GLN A 1 71 ? 28.909 -23.999 -5.588 1.00 39.00 71 GLN A O 1
ATOM 572 N N . GLU A 1 72 ? 29.971 -25.174 -7.197 1.00 49.03 72 GLU A N 1
ATOM 573 C CA . GLU A 1 72 ? 31.035 -25.746 -6.388 1.00 49.03 72 GLU A CA 1
ATOM 574 C C . GLU A 1 72 ? 31.836 -24.639 -5.696 1.00 49.03 72 GLU A C 1
ATOM 576 O O . GLU A 1 72 ? 32.361 -23.748 -6.359 1.00 49.03 72 GLU A O 1
ATOM 581 N N . GLN A 1 73 ? 31.957 -24.722 -4.372 1.00 41.50 73 GLN A N 1
ATOM 582 C CA . GLN A 1 73 ? 33.239 -24.863 -3.676 1.00 41.50 73 GLN A CA 1
ATOM 583 C C . GLN A 1 73 ? 32.998 -24.869 -2.160 1.00 41.50 73 GLN A C 1
ATOM 585 O O . GLN A 1 73 ? 32.552 -23.901 -1.555 1.00 41.50 73 GLN A O 1
ATOM 590 N N . SER A 1 74 ? 33.283 -26.035 -1.582 1.00 46.62 74 SER A N 1
ATOM 591 C CA . SER A 1 74 ? 33.709 -26.301 -0.206 1.00 46.62 74 SER A CA 1
ATOM 592 C C . SER A 1 74 ? 33.893 -25.090 0.720 1.00 46.62 74 SER A C 1
ATOM 594 O O . SER A 1 74 ? 34.873 -24.371 0.580 1.00 46.62 74 SER A O 1
ATOM 596 N N . HIS A 1 75 ? 33.056 -24.993 1.758 1.00 38.69 75 HIS A N 1
ATOM 597 C CA . HIS A 1 75 ? 33.515 -24.957 3.151 1.00 38.69 75 HIS A CA 1
ATOM 598 C C . HIS A 1 75 ? 32.390 -25.358 4.116 1.00 38.69 75 HIS A C 1
ATOM 600 O O . HIS A 1 75 ? 31.290 -24.817 4.115 1.00 38.69 75 HIS A O 1
ATOM 606 N N . SER A 1 76 ? 32.709 -26.356 4.936 1.00 43.00 76 SER A N 1
ATOM 607 C CA . SER A 1 76 ? 31.943 -26.853 6.071 1.00 43.00 76 SER A CA 1
ATOM 608 C C . SER A 1 76 ? 31.780 -25.784 7.149 1.00 43.00 76 SER A C 1
ATOM 610 O O . SER A 1 76 ? 32.774 -25.221 7.610 1.00 43.00 76 SER A O 1
ATOM 612 N N . GLY A 1 77 ? 30.553 -25.580 7.619 1.00 34.62 77 GLY A N 1
ATOM 613 C CA . GLY A 1 77 ? 30.289 -24.726 8.771 1.00 34.62 77 GLY A CA 1
ATOM 614 C C . GLY A 1 77 ? 28.803 -24.517 8.999 1.00 34.62 77 GLY A C 1
ATOM 615 O O . GLY A 1 77 ? 28.283 -23.443 8.720 1.00 34.62 77 GLY A O 1
ATOM 616 N N . SER A 1 78 ? 28.125 -25.551 9.501 1.00 46.66 78 SER A N 1
ATOM 617 C CA . SER A 1 78 ? 26.786 -25.437 10.076 1.00 46.66 78 SER A CA 1
ATOM 618 C C . SER A 1 78 ? 26.736 -24.303 11.094 1.00 46.66 78 SER A C 1
ATOM 620 O O . SER A 1 78 ? 27.342 -24.412 12.155 1.00 46.66 78 SER A O 1
ATOM 622 N N . GLN A 1 79 ? 25.948 -23.273 10.801 1.00 40.25 79 GLN A N 1
ATOM 623 C CA . GLN A 1 79 ? 25.199 -22.519 11.799 1.00 40.25 79 GLN A CA 1
ATOM 624 C C . GLN A 1 79 ? 23.959 -21.925 11.130 1.00 40.25 79 GLN A C 1
ATOM 626 O O . GLN A 1 79 ? 23.980 -20.885 10.478 1.00 40.25 79 GLN A O 1
ATOM 631 N N . SER A 1 80 ? 22.862 -22.653 11.306 1.00 46.41 80 SER A N 1
ATOM 632 C CA . SER A 1 80 ? 21.496 -22.188 11.139 1.00 46.41 80 SER A CA 1
ATOM 633 C C . SER A 1 80 ? 21.284 -20.918 11.961 1.00 46.41 80 SER A C 1
ATOM 635 O O . SER A 1 80 ? 21.144 -20.968 13.184 1.00 46.41 80 SER A O 1
ATOM 637 N N . SER A 1 81 ? 21.241 -19.780 11.281 1.00 36.50 81 SER A N 1
ATOM 638 C CA . SER A 1 81 ? 20.600 -18.581 11.796 1.00 36.50 81 SER A CA 1
ATOM 639 C C . SER A 1 81 ? 19.595 -18.126 10.752 1.00 36.50 81 SER A C 1
ATOM 641 O O . SER A 1 81 ? 19.937 -17.531 9.735 1.00 36.50 81 SER A O 1
ATOM 643 N N . SER A 1 82 ? 18.332 -18.463 11.005 1.00 43.53 82 SER A N 1
ATOM 644 C CA . SER A 1 82 ? 17.179 -17.834 10.376 1.00 43.53 82 SER A CA 1
ATOM 645 C C . SER A 1 82 ? 17.167 -16.366 10.797 1.00 43.53 82 SER A C 1
ATOM 647 O O . SER A 1 82 ? 16.473 -15.973 11.734 1.00 43.53 82 SER A O 1
ATOM 649 N N . GLN A 1 83 ? 18.005 -15.551 10.162 1.00 38.66 83 GLN A N 1
ATOM 650 C CA . GLN A 1 83 ? 17.811 -14.115 10.178 1.00 38.66 83 GLN A CA 1
ATOM 651 C C . GLN A 1 83 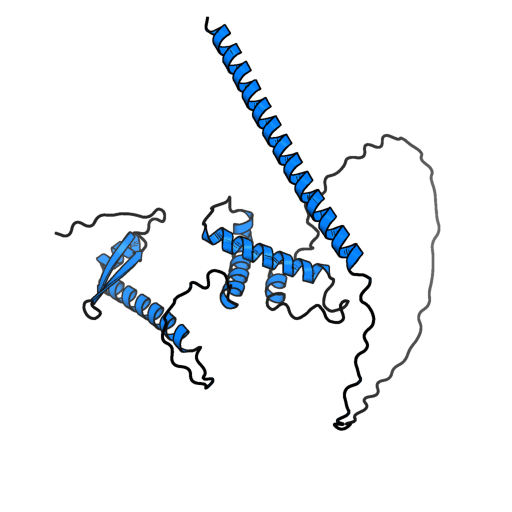? 16.642 -13.835 9.244 1.00 38.66 83 GLN A C 1
ATOM 653 O O . GLN A 1 83 ? 16.705 -14.082 8.044 1.00 38.66 83 GLN A O 1
ATOM 658 N N . ASN A 1 84 ? 15.547 -13.365 9.834 1.00 41.88 84 ASN A N 1
ATOM 659 C CA . ASN A 1 84 ? 14.483 -12.704 9.103 1.00 41.88 84 ASN A CA 1
ATOM 660 C C . ASN A 1 84 ? 15.125 -11.608 8.237 1.00 41.88 84 ASN A C 1
ATOM 662 O O . ASN A 1 84 ? 15.555 -10.583 8.768 1.00 41.88 84 ASN A O 1
ATOM 666 N N . GLU A 1 85 ? 15.191 -11.827 6.923 1.00 50.59 85 GLU A N 1
ATOM 667 C CA . GLU A 1 85 ? 15.481 -10.817 5.896 1.00 50.59 85 GLU A CA 1
ATOM 668 C C . GLU A 1 85 ? 14.296 -9.832 5.842 1.00 50.59 85 GLU A C 1
ATOM 670 O O . GLU A 1 85 ? 13.513 -9.748 4.898 1.00 50.59 85 GLU A O 1
ATOM 675 N N . ASP A 1 86 ? 14.109 -9.111 6.944 1.00 53.59 86 ASP A N 1
ATOM 676 C CA . ASP A 1 86 ? 12.965 -8.264 7.245 1.00 53.59 86 ASP A CA 1
ATOM 677 C C . ASP A 1 86 ? 13.157 -6.902 6.558 1.00 53.59 86 ASP A C 1
ATOM 679 O O . ASP A 1 86 ? 13.363 -5.864 7.190 1.00 53.59 86 ASP A O 1
ATOM 683 N N . GLY A 1 87 ? 13.171 -6.888 5.225 1.00 67.69 87 GLY A N 1
ATOM 684 C CA . GLY A 1 87 ? 13.363 -5.638 4.488 1.00 67.69 87 GLY A CA 1
ATOM 685 C C . GLY A 1 87 ? 13.561 -5.742 2.984 1.00 67.69 87 GLY A C 1
ATOM 686 O O . GLY A 1 87 ? 13.384 -4.727 2.297 1.00 67.69 87 GLY A O 1
ATOM 687 N N . PHE A 1 88 ? 13.891 -6.918 2.451 1.00 83.25 88 PHE A N 1
ATOM 688 C CA . PHE A 1 88 ? 14.062 -7.069 1.015 1.00 83.25 88 PHE A CA 1
ATOM 689 C C . PHE A 1 88 ? 12.737 -7.448 0.358 1.00 83.25 88 PHE A C 1
ATOM 691 O O . PHE A 1 88 ? 12.213 -8.533 0.550 1.00 83.25 88 PHE A O 1
ATOM 698 N N . TRP A 1 89 ? 12.182 -6.523 -0.424 1.00 90.19 89 TRP A N 1
ATOM 699 C CA . TRP A 1 89 ? 11.025 -6.821 -1.263 1.00 90.19 89 TRP A CA 1
ATOM 700 C C . TRP A 1 89 ? 11.493 -7.602 -2.478 1.00 90.19 89 TRP A C 1
ATOM 702 O O . TRP A 1 89 ? 12.193 -7.045 -3.335 1.00 90.19 89 TRP A O 1
ATOM 712 N N . SER A 1 90 ? 11.058 -8.848 -2.582 1.00 92.81 90 SER A N 1
ATOM 713 C CA . SER A 1 90 ? 11.275 -9.659 -3.768 1.00 92.81 90 SER A CA 1
ATOM 714 C C . SER A 1 90 ? 10.613 -9.028 -5.000 1.00 92.81 90 SER A C 1
ATOM 716 O O . SER A 1 90 ? 9.750 -8.135 -4.932 1.00 92.81 90 SER A O 1
ATOM 718 N N . HIS A 1 91 ? 11.050 -9.488 -6.172 1.00 91.50 91 HIS A N 1
ATOM 719 C CA . HIS A 1 91 ? 10.478 -9.057 -7.444 1.00 91.50 91 HIS A CA 1
ATOM 720 C C . HIS A 1 91 ? 8.987 -9.412 -7.528 1.00 91.50 91 HIS A C 1
ATOM 722 O O . HIS A 1 91 ? 8.177 -8.538 -7.836 1.00 91.50 91 HIS A O 1
ATOM 728 N N . GLY A 1 92 ? 8.638 -10.651 -7.160 1.00 92.44 92 GLY A N 1
ATOM 729 C CA . GLY A 1 92 ? 7.263 -11.147 -7.158 1.00 92.44 92 GLY A CA 1
ATOM 730 C C . GLY A 1 92 ? 6.355 -10.375 -6.204 1.00 92.44 92 GLY A C 1
ATOM 731 O O . GLY A 1 92 ? 5.281 -9.946 -6.613 1.00 92.44 92 GLY A O 1
ATOM 732 N N . GLU A 1 93 ? 6.799 -10.095 -4.976 1.00 92.75 93 GLU A N 1
ATOM 733 C CA . GLU A 1 93 ? 6.020 -9.282 -4.026 1.00 92.75 93 GLU A CA 1
ATOM 734 C C . GLU A 1 93 ? 5.794 -7.858 -4.538 1.00 92.75 93 GLU A C 1
ATOM 736 O O . GLU A 1 93 ? 4.706 -7.303 -4.395 1.00 92.75 93 GLU A O 1
ATOM 741 N N . THR A 1 94 ? 6.816 -7.251 -5.151 1.00 94.62 94 THR A N 1
ATOM 742 C CA . THR A 1 94 ? 6.691 -5.902 -5.718 1.00 94.62 94 THR A CA 1
ATOM 743 C C . THR A 1 94 ? 5.701 -5.890 -6.885 1.00 94.62 94 THR A C 1
ATOM 745 O O . THR A 1 94 ? 4.894 -4.969 -6.987 1.00 94.62 94 THR A O 1
ATOM 748 N N . GLN A 1 95 ? 5.734 -6.907 -7.745 1.00 94.44 95 GLN A N 1
ATOM 749 C CA . GLN A 1 95 ? 4.820 -7.027 -8.879 1.00 94.44 95 GLN A CA 1
ATOM 750 C C . GLN A 1 95 ? 3.385 -7.323 -8.427 1.00 94.44 95 GLN A C 1
ATOM 752 O O . GLN A 1 95 ? 2.450 -6.687 -8.908 1.00 94.44 95 GLN A O 1
ATOM 757 N N . LEU A 1 96 ? 3.213 -8.204 -7.438 1.00 93.56 96 LEU A N 1
ATOM 758 C CA . LEU A 1 96 ? 1.920 -8.475 -6.814 1.00 93.56 96 LEU A CA 1
ATOM 759 C C . LEU A 1 96 ? 1.325 -7.205 -6.202 1.00 93.56 96 LEU A C 1
ATOM 761 O O . LEU A 1 96 ? 0.150 -6.918 -6.415 1.00 93.56 96 LEU A O 1
ATOM 765 N N . LEU A 1 97 ? 2.138 -6.411 -5.499 1.00 93.81 97 LEU A N 1
ATOM 766 C CA . LEU A 1 97 ? 1.707 -5.130 -4.945 1.00 93.81 97 LEU A CA 1
ATOM 767 C C . LEU A 1 97 ? 1.201 -4.173 -6.035 1.00 93.81 97 LEU A C 1
ATOM 769 O O . LEU A 1 97 ? 0.156 -3.549 -5.860 1.00 93.81 97 LEU A O 1
ATOM 773 N N . ILE A 1 98 ? 1.927 -4.053 -7.149 1.00 94.44 98 ILE A N 1
ATOM 774 C CA . ILE A 1 98 ? 1.529 -3.195 -8.274 1.00 94.44 98 ILE A CA 1
ATOM 775 C C . ILE A 1 98 ? 0.190 -3.664 -8.857 1.00 94.44 98 ILE A C 1
ATOM 777 O O . ILE A 1 98 ? -0.716 -2.850 -9.028 1.00 94.44 98 ILE A O 1
ATOM 781 N N . ASN A 1 99 ? 0.037 -4.969 -9.079 1.00 93.00 99 ASN A N 1
ATOM 782 C CA . ASN A 1 99 ? -1.185 -5.553 -9.632 1.00 93.00 99 ASN A CA 1
ATOM 783 C C . ASN A 1 99 ? -2.392 -5.353 -8.704 1.00 93.00 99 ASN A C 1
ATOM 785 O O . ASN A 1 99 ? -3.441 -4.895 -9.155 1.00 93.00 99 ASN A O 1
ATOM 789 N N . LEU A 1 100 ? -2.238 -5.636 -7.405 1.00 92.38 100 LEU A N 1
ATOM 790 C CA . LEU A 1 100 ? -3.294 -5.431 -6.406 1.00 92.38 100 LEU A CA 1
ATOM 791 C C . LEU A 1 100 ? -3.706 -3.960 -6.319 1.00 92.38 100 LEU A C 1
ATOM 793 O O . LEU A 1 100 ? -4.893 -3.653 -6.224 1.00 92.38 100 LEU A O 1
ATOM 797 N N . TYR A 1 101 ? -2.744 -3.038 -6.390 1.00 91.25 101 TYR A N 1
ATOM 798 C CA . TYR A 1 101 ? -3.058 -1.614 -6.418 1.00 91.25 101 TYR A CA 1
ATOM 799 C C . TYR A 1 101 ? -3.829 -1.219 -7.682 1.00 91.25 101 TYR A C 1
ATOM 801 O O . TYR A 1 101 ? -4.753 -0.415 -7.602 1.00 91.25 101 TYR A O 1
ATOM 809 N N . GLY A 1 102 ? -3.473 -1.783 -8.840 1.00 88.50 102 GLY A N 1
ATOM 810 C CA . GLY A 1 102 ? -4.213 -1.581 -10.086 1.00 88.50 102 GLY A CA 1
ATOM 811 C C . GLY A 1 102 ? -5.675 -2.018 -9.973 1.00 88.50 102 GLY A C 1
ATOM 812 O O . GLY A 1 102 ? -6.560 -1.272 -10.383 1.00 88.50 102 GLY A O 1
ATOM 813 N N . GLN A 1 103 ? -5.924 -3.174 -9.351 1.00 89.88 103 GLN A N 1
ATOM 814 C CA . GLN A 1 103 ? -7.268 -3.736 -9.162 1.00 89.88 103 GLN A CA 1
ATOM 815 C C . GLN A 1 103 ? -8.116 -2.947 -8.153 1.00 89.88 103 GLN A C 1
ATOM 817 O O . GLN A 1 103 ? -9.295 -2.717 -8.396 1.00 89.88 103 GLN A O 1
ATOM 822 N N . HIS A 1 104 ? -7.519 -2.496 -7.046 1.00 85.94 104 HIS A N 1
ATOM 823 C CA . HIS A 1 104 ? -8.237 -1.862 -5.929 1.00 85.94 104 HIS A CA 1
ATOM 824 C C . HIS A 1 104 ? -7.995 -0.348 -5.817 1.00 85.94 104 HIS A C 1
ATOM 826 O O . HIS A 1 104 ? -8.144 0.247 -4.747 1.00 85.94 104 HIS A O 1
ATOM 832 N N . LYS A 1 105 ? -7.599 0.310 -6.910 1.00 81.12 105 LYS A N 1
ATOM 833 C CA . LYS A 1 105 ? -7.191 1.726 -6.924 1.00 81.12 105 LYS A CA 1
ATOM 834 C C . LYS A 1 105 ? -8.216 2.661 -6.274 1.00 81.12 105 LYS A C 1
ATOM 836 O O . LYS A 1 105 ? -7.834 3.555 -5.515 1.00 81.12 105 LYS A O 1
ATOM 841 N N . ASP A 1 106 ? -9.499 2.424 -6.536 1.00 77.00 106 ASP A N 1
ATOM 842 C CA . ASP A 1 106 ? -10.604 3.253 -6.044 1.00 77.00 106 ASP A CA 1
ATOM 843 C C . ASP A 1 106 ? -10.889 3.033 -4.549 1.00 77.00 106 ASP A C 1
ATOM 845 O O . ASP A 1 106 ? -11.314 3.952 -3.837 1.00 77.00 106 ASP A O 1
ATOM 849 N N . GLU A 1 107 ? -10.588 1.840 -4.034 1.00 77.94 107 GLU A N 1
ATOM 850 C CA . GLU A 1 107 ? -10.688 1.529 -2.609 1.00 77.94 107 GLU A CA 1
ATOM 851 C C . GLU A 1 107 ? -9.604 2.264 -1.820 1.00 77.94 107 GLU A C 1
ATOM 853 O O . GLU A 1 107 ? -9.888 2.831 -0.766 1.00 77.94 107 GLU A O 1
ATOM 858 N N . PHE A 1 108 ? -8.384 2.361 -2.359 1.00 68.19 108 PHE A N 1
ATOM 859 C CA . PHE A 1 108 ? -7.294 3.109 -1.722 1.00 68.19 108 PHE A CA 1
ATOM 860 C C . PHE A 1 108 ? -7.558 4.616 -1.644 1.00 68.19 108 PHE A C 1
ATOM 862 O O . PHE A 1 108 ? -7.114 5.261 -0.695 1.00 68.19 108 PHE A O 1
ATOM 869 N N . THR A 1 109 ? -8.289 5.193 -2.601 1.00 65.31 109 THR A N 1
ATOM 870 C CA . THR A 1 109 ? -8.674 6.613 -2.546 1.00 65.31 109 THR A CA 1
ATOM 871 C C . THR A 1 109 ? -9.783 6.901 -1.535 1.00 65.31 109 THR A C 1
ATOM 873 O O . THR A 1 109 ? -9.841 8.008 -1.003 1.00 65.31 109 THR A O 1
ATOM 876 N N . ASN A 1 110 ? -10.631 5.913 -1.231 1.00 59.50 110 ASN A N 1
ATOM 877 C CA . ASN A 1 110 ? -11.814 6.082 -0.380 1.00 59.50 110 ASN A CA 1
ATOM 878 C C . ASN A 1 110 ? -11.677 5.451 1.018 1.00 59.50 110 ASN A C 1
ATOM 880 O O . ASN A 1 110 ? -12.492 5.721 1.907 1.00 59.50 110 ASN A O 1
ATOM 884 N N . ALA A 1 111 ? -10.648 4.634 1.257 1.00 57.50 111 ALA A N 1
ATOM 885 C CA . ALA A 1 111 ? -10.438 3.959 2.530 1.00 57.50 111 ALA A CA 1
ATOM 886 C C . ALA A 1 111 ? -10.024 4.949 3.631 1.00 57.50 111 ALA A C 1
ATOM 888 O O . ALA A 1 111 ? -8.863 5.339 3.776 1.00 57.50 111 ALA A O 1
ATOM 889 N N . LYS A 1 112 ? -10.981 5.316 4.490 1.00 57.06 112 LYS A N 1
ATOM 890 C CA . LYS A 1 112 ? -10.703 5.949 5.786 1.00 57.06 112 LYS A CA 1
ATOM 891 C C . LYS A 1 112 ? -9.838 5.004 6.638 1.00 57.06 112 LYS A C 1
ATOM 893 O O . LYS A 1 112 ? -10.345 4.070 7.247 1.00 57.06 112 LYS A O 1
ATOM 898 N N . LYS A 1 113 ? -8.522 5.257 6.625 1.00 55.97 113 LYS A N 1
ATOM 899 C CA . LYS A 1 113 ? -7.440 4.784 7.516 1.00 55.97 113 LYS A CA 1
ATOM 900 C C . LYS A 1 113 ? -7.804 3.618 8.454 1.00 55.97 113 LYS A C 1
ATOM 902 O O . LYS A 1 113 ? -8.017 3.824 9.646 1.00 55.97 113 LYS A O 1
ATOM 907 N N . LYS A 1 114 ? -7.764 2.384 7.947 1.00 54.09 114 LYS A N 1
ATOM 908 C CA . LYS A 1 114 ? -7.590 1.192 8.792 1.00 54.09 114 LYS A CA 1
ATOM 909 C C . LYS A 1 114 ? -6.098 0.865 8.851 1.00 54.09 114 LYS A C 1
ATOM 911 O O . LYS A 1 114 ? -5.508 0.382 7.892 1.00 54.09 114 LYS A O 1
ATOM 916 N N . THR A 1 115 ? -5.458 1.219 9.961 1.00 46.16 115 THR A N 1
ATOM 917 C CA . THR A 1 115 ? -4.017 1.041 10.187 1.00 46.16 115 THR A CA 1
ATOM 918 C C . THR A 1 115 ? -3.697 -0.386 10.625 1.00 46.16 115 THR A C 1
ATOM 920 O O . THR A 1 115 ? -3.651 -0.675 11.818 1.00 46.16 115 THR A O 1
ATOM 923 N N . CYS A 1 116 ? -3.413 -1.277 9.677 1.00 51.53 116 CYS A N 1
ATOM 924 C CA . CYS A 1 116 ? -2.670 -2.503 9.974 1.00 51.53 116 CYS A CA 1
ATOM 925 C C . CYS A 1 116 ? -1.164 -2.195 9.943 1.00 51.53 116 CYS A C 1
ATOM 927 O O . CYS A 1 116 ? -0.685 -1.511 9.042 1.00 51.53 116 CYS A O 1
ATOM 929 N N . ARG A 1 117 ? -0.376 -2.706 10.900 1.00 49.81 117 ARG A N 1
ATOM 930 C CA . ARG A 1 117 ? 1.089 -2.485 10.938 1.00 49.81 117 ARG A CA 1
ATOM 931 C C . ARG A 1 117 ? 1.806 -2.977 9.668 1.00 49.81 117 ARG A C 1
ATOM 933 O O . ARG A 1 117 ? 2.789 -2.365 9.259 1.00 49.81 117 ARG A O 1
ATOM 940 N N . SER A 1 118 ? 1.274 -4.014 9.013 1.00 69.00 118 SER A N 1
ATOM 941 C CA . SER A 1 118 ? 1.728 -4.478 7.689 1.00 69.00 118 SER A CA 1
ATOM 942 C C . SER A 1 118 ? 1.455 -3.447 6.577 1.00 69.00 118 SER A C 1
ATOM 944 O O . SER A 1 118 ? 2.304 -3.210 5.715 1.00 69.00 118 SER A O 1
ATOM 946 N N . ALA A 1 119 ? 0.333 -2.722 6.662 1.00 76.81 119 ALA A N 1
ATOM 947 C CA . ALA A 1 119 ? -0.047 -1.708 5.679 1.00 76.81 119 ALA A CA 1
ATOM 948 C C . ALA A 1 119 ? 0.966 -0.556 5.603 1.00 76.81 119 ALA A C 1
ATOM 950 O O . ALA A 1 119 ? 1.226 -0.051 4.519 1.00 76.81 119 ALA A O 1
ATOM 951 N N . ALA A 1 120 ? 1.620 -0.196 6.712 1.00 79.75 120 ALA A N 1
ATOM 952 C CA . ALA A 1 120 ? 2.642 0.853 6.709 1.00 79.75 120 ALA A CA 1
ATOM 953 C C . ALA A 1 120 ? 3.900 0.476 5.894 1.00 79.75 120 ALA A C 1
ATOM 955 O O . ALA A 1 120 ? 4.512 1.344 5.264 1.00 79.75 120 ALA A O 1
ATOM 956 N N . LYS A 1 121 ? 4.304 -0.808 5.884 1.00 84.19 121 LYS A N 1
ATOM 957 C CA . LYS A 1 121 ? 5.429 -1.291 5.055 1.00 84.19 121 LYS A CA 1
ATOM 958 C C . LYS A 1 121 ? 5.054 -1.237 3.569 1.00 84.19 121 LYS A C 1
ATOM 960 O O . LYS A 1 121 ? 5.836 -0.729 2.764 1.00 84.19 121 LYS A O 1
ATOM 965 N N . ILE A 1 122 ? 3.847 -1.698 3.237 1.00 87.06 122 ILE A N 1
ATOM 966 C CA . ILE A 1 122 ? 3.276 -1.654 1.884 1.00 87.06 122 ILE A CA 1
ATOM 967 C C . ILE A 1 122 ? 3.169 -0.209 1.381 1.00 87.06 122 ILE A C 1
ATOM 969 O O . ILE A 1 122 ? 3.655 0.108 0.298 1.00 87.06 122 ILE A O 1
ATOM 973 N N . GLU A 1 123 ? 2.619 0.691 2.195 1.00 85.94 123 GLU A N 1
ATOM 974 C CA . GLU A 1 123 ? 2.464 2.111 1.872 1.00 85.94 123 GLU A CA 1
ATOM 975 C C . GLU A 1 123 ? 3.820 2.765 1.601 1.00 85.94 123 GLU A C 1
ATOM 977 O O . 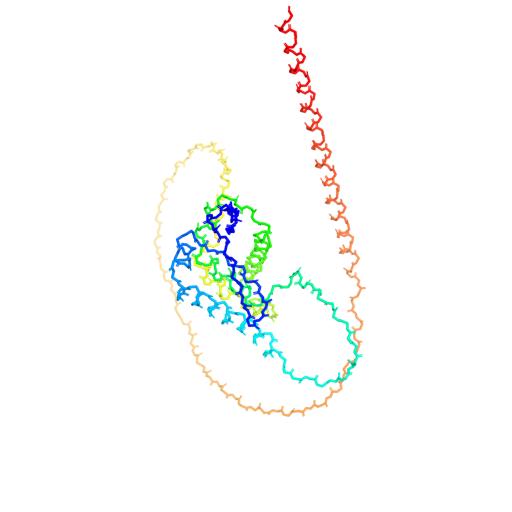GLU A 1 123 ? 4.007 3.440 0.588 1.00 85.94 123 GLU A O 1
ATOM 982 N N . ARG A 1 124 ? 4.817 2.514 2.455 1.00 88.25 124 ARG A N 1
ATOM 983 C CA . ARG A 1 124 ? 6.170 3.046 2.256 1.00 88.25 124 ARG A CA 1
ATOM 984 C C . ARG A 1 124 ? 6.800 2.534 0.962 1.00 88.25 124 ARG A C 1
ATOM 986 O O . ARG A 1 124 ? 7.428 3.318 0.244 1.00 88.25 124 ARG A O 1
ATOM 993 N N . LYS A 1 125 ? 6.643 1.242 0.655 1.00 92.19 125 LYS A N 1
ATOM 994 C CA . LYS A 1 125 ? 7.113 0.653 -0.605 1.00 92.19 125 LYS A CA 1
ATOM 995 C C . LYS A 1 125 ? 6.425 1.320 -1.792 1.00 92.19 125 LYS A C 1
ATOM 997 O O . LYS A 1 125 ? 7.120 1.770 -2.702 1.00 92.19 125 LYS A O 1
ATOM 1002 N N . TRP A 1 126 ? 5.103 1.460 -1.742 1.00 92.94 126 TRP A N 1
ATOM 1003 C CA . TRP A 1 126 ? 4.299 2.102 -2.778 1.00 92.94 126 TRP A CA 1
ATOM 1004 C C . TRP A 1 126 ? 4.714 3.559 -3.026 1.00 92.94 126 TRP A C 1
ATOM 1006 O O . TRP A 1 126 ? 5.000 3.944 -4.159 1.00 92.94 126 TRP A O 1
ATOM 1016 N N . ILE A 1 127 ? 4.871 4.360 -1.968 1.00 91.12 127 ILE A N 1
ATOM 1017 C CA . ILE A 1 127 ? 5.359 5.747 -2.060 1.00 91.12 127 ILE A CA 1
ATOM 1018 C C . ILE A 1 127 ? 6.728 5.804 -2.748 1.00 91.12 127 ILE A C 1
ATOM 1020 O O . ILE A 1 127 ? 6.969 6.687 -3.576 1.00 91.12 127 ILE A O 1
ATOM 1024 N N . ASN A 1 128 ? 7.633 4.874 -2.427 1.00 93.31 128 ASN A N 1
ATOM 1025 C CA . ASN A 1 128 ? 8.953 4.833 -3.049 1.00 93.31 128 ASN A CA 1
ATOM 1026 C C . ASN A 1 128 ? 8.878 4.454 -4.538 1.00 93.31 128 ASN A C 1
ATOM 1028 O O . ASN A 1 128 ? 9.551 5.098 -5.343 1.00 93.31 128 ASN A O 1
ATOM 1032 N N . LEU A 1 129 ? 8.034 3.482 -4.913 1.00 93.62 129 LEU A N 1
ATOM 1033 C CA . LEU A 1 129 ? 7.764 3.134 -6.317 1.00 93.62 129 LEU A CA 1
ATOM 1034 C C . LEU A 1 129 ? 7.276 4.361 -7.095 1.00 93.62 129 LEU A C 1
ATOM 1036 O O . LEU A 1 129 ? 7.861 4.716 -8.117 1.00 93.62 129 LEU A O 1
ATOM 1040 N N . LEU A 1 130 ? 6.284 5.081 -6.560 1.00 92.25 130 LEU A N 1
ATOM 1041 C CA . LEU A 1 130 ? 5.749 6.298 -7.176 1.00 92.25 130 LEU A CA 1
ATOM 1042 C C . LEU A 1 130 ? 6.795 7.408 -7.308 1.00 92.25 130 LEU A C 1
ATOM 1044 O O . LEU A 1 130 ? 6.827 8.120 -8.309 1.00 92.25 130 LEU A O 1
ATOM 1048 N N . ARG A 1 131 ? 7.655 7.582 -6.299 1.00 92.06 131 ARG A N 1
ATOM 1049 C CA . ARG A 1 131 ? 8.739 8.572 -6.334 1.00 92.06 131 ARG A CA 1
ATOM 1050 C C . ARG A 1 131 ? 9.727 8.270 -7.460 1.00 92.06 131 ARG A C 1
ATOM 1052 O O . ARG A 1 131 ? 10.096 9.187 -8.189 1.00 92.06 131 ARG A O 1
ATOM 1059 N N . VAL A 1 132 ? 10.148 7.012 -7.595 1.00 90.56 132 VAL A N 1
ATOM 1060 C CA . VAL A 1 132 ? 11.061 6.574 -8.662 1.00 90.56 132 VAL A CA 1
ATOM 1061 C C . VAL A 1 132 ? 10.391 6.720 -10.027 1.00 90.56 132 VAL A C 1
ATOM 1063 O O . VAL A 1 132 ? 10.982 7.318 -10.921 1.00 90.56 132 VAL A O 1
ATOM 1066 N N . TYR A 1 133 ? 9.142 6.274 -10.164 1.00 91.50 133 TYR A N 1
ATOM 1067 C CA . TYR A 1 133 ? 8.354 6.421 -11.388 1.00 91.50 133 TYR A CA 1
ATOM 1068 C C . TYR A 1 133 ? 8.237 7.884 -11.839 1.00 91.50 133 TYR A C 1
ATOM 1070 O O . TYR A 1 133 ? 8.618 8.201 -12.964 1.00 91.50 133 TYR A O 1
ATOM 1078 N N . ARG A 1 134 ? 7.814 8.799 -10.953 1.00 89.44 134 ARG A N 1
ATOM 1079 C CA . ARG A 1 134 ? 7.738 10.241 -11.262 1.00 89.44 134 ARG A CA 1
ATOM 1080 C C . ARG A 1 134 ? 9.092 10.813 -11.652 1.00 89.44 134 ARG A C 1
ATOM 1082 O O . ARG A 1 134 ? 9.190 11.503 -12.654 1.00 89.44 134 ARG A O 1
ATOM 1089 N N . SER A 1 135 ? 10.149 10.466 -10.916 1.00 85.88 135 SER A N 1
ATOM 1090 C CA . SER A 1 135 ? 11.513 10.878 -11.256 1.00 85.88 135 SER A CA 1
ATOM 1091 C C . SER A 1 135 ? 11.905 10.434 -12.669 1.00 85.88 135 SER A C 1
ATOM 1093 O O . SER A 1 135 ? 12.555 11.184 -13.387 1.00 85.88 135 SER A O 1
ATOM 1095 N N . ILE A 1 136 ? 11.534 9.228 -13.098 1.00 85.38 136 ILE A N 1
ATOM 1096 C CA . ILE A 1 136 ? 11.820 8.747 -14.458 1.00 85.38 136 ILE A CA 1
ATOM 1097 C C . ILE A 1 136 ? 10.947 9.480 -15.493 1.00 85.38 136 ILE A C 1
ATOM 1099 O O . ILE A 1 136 ? 11.459 9.893 -16.536 1.00 85.38 136 ILE A O 1
ATOM 1103 N N . LYS A 1 137 ? 9.660 9.692 -15.189 1.00 84.81 137 LYS A N 1
ATOM 1104 C CA . LYS A 1 137 ? 8.680 10.351 -16.070 1.00 84.81 137 LYS A CA 1
ATOM 1105 C C . LYS A 1 137 ? 8.990 11.839 -16.294 1.00 84.81 137 LYS A C 1
ATOM 1107 O O . LYS A 1 137 ? 9.040 12.286 -17.441 1.00 84.81 137 LYS A O 1
ATOM 1112 N N . ASP A 1 138 ? 9.291 12.584 -15.231 1.00 81.62 138 ASP A N 1
ATOM 1113 C CA . ASP A 1 138 ? 9.565 14.031 -15.260 1.00 81.62 138 ASP A CA 1
ATOM 1114 C C . ASP A 1 138 ? 10.865 14.375 -15.991 1.00 81.62 138 ASP A C 1
ATOM 1116 O O . ASP A 1 138 ? 10.962 15.399 -16.668 1.00 81.62 138 ASP A O 1
ATOM 1120 N N . ASN A 1 139 ? 11.857 13.484 -15.946 1.00 77.06 139 ASN A N 1
ATOM 1121 C CA . ASN A 1 139 ? 13.125 13.664 -16.656 1.00 77.06 139 ASN A CA 1
ATOM 1122 C C . ASN A 1 139 ? 13.012 13.471 -18.191 1.00 77.06 139 ASN A C 1
ATOM 1124 O O . ASN A 1 139 ? 14.031 13.366 -18.875 1.00 77.06 139 ASN A O 1
ATOM 1128 N N . LYS A 1 140 ? 11.787 13.467 -18.750 1.00 60.50 140 LYS A N 1
ATOM 1129 C CA . LYS A 1 140 ? 11.451 13.338 -20.185 1.00 60.50 140 LYS A CA 1
ATOM 1130 C C . LYS A 1 140 ? 12.119 12.145 -20.887 1.00 60.50 140 LYS A C 1
ATOM 1132 O O . LYS A 1 140 ? 12.493 12.242 -22.057 1.00 60.50 140 LYS A O 1
ATOM 1137 N N . GLY A 1 141 ? 12.208 11.012 -20.190 1.00 53.53 141 GLY A N 1
ATOM 1138 C CA . GLY A 1 141 ? 12.527 9.707 -20.769 1.00 53.53 141 GLY A CA 1
ATOM 1139 C C . GLY A 1 141 ? 13.883 9.584 -21.482 1.00 53.53 141 GLY A C 1
ATOM 1140 O O . GLY A 1 141 ? 14.722 10.484 -21.507 1.00 53.53 141 GLY A O 1
ATOM 1141 N N . VAL A 1 142 ? 14.067 8.412 -22.093 1.00 51.75 142 VAL A N 1
ATOM 1142 C CA . VAL A 1 142 ? 15.258 7.872 -22.788 1.00 51.75 142 VAL A CA 1
ATOM 1143 C C . VAL A 1 142 ? 15.982 8.860 -23.726 1.00 51.75 142 VAL A C 1
ATOM 1145 O O . VAL A 1 142 ? 17.159 8.685 -24.024 1.00 51.75 142 VAL A O 1
ATOM 1148 N N . LYS A 1 143 ? 15.313 9.928 -24.180 1.00 52.94 143 LYS A N 1
ATOM 1149 C CA . LYS A 1 143 ? 15.768 10.798 -25.275 1.00 52.94 143 LYS A CA 1
ATOM 1150 C C . LYS A 1 143 ? 16.739 11.922 -24.879 1.00 52.94 143 LYS A C 1
ATOM 1152 O O . LYS A 1 143 ? 17.335 12.506 -25.777 1.00 52.94 143 LYS A O 1
ATOM 1157 N N . LYS A 1 144 ? 16.913 12.260 -23.591 1.00 51.72 144 LYS A N 1
ATOM 1158 C CA . LYS A 1 144 ? 17.797 13.384 -23.179 1.00 51.72 144 LYS A CA 1
ATOM 1159 C C . LYS A 1 144 ? 18.981 13.032 -22.278 1.00 51.72 144 LYS A C 1
ATOM 1161 O O . LYS A 1 144 ? 19.905 13.834 -22.186 1.00 51.72 144 LYS A O 1
ATOM 1166 N N . SER A 1 145 ? 19.010 11.861 -21.646 1.00 49.62 145 SER A N 1
ATOM 1167 C CA . SER A 1 145 ? 20.128 11.465 -20.781 1.00 49.62 145 SER A CA 1
ATOM 1168 C C . SER A 1 145 ? 20.872 10.297 -21.410 1.00 49.62 145 SER A C 1
ATOM 1170 O O . SER A 1 145 ? 20.466 9.148 -21.256 1.00 49.62 145 SER A O 1
ATOM 1172 N N . GLY A 1 146 ? 21.963 10.588 -22.122 1.00 50.78 146 GLY A N 1
ATOM 1173 C CA . GLY A 1 146 ? 22.773 9.625 -22.882 1.00 50.78 146 GLY A CA 1
ATOM 1174 C C . GLY A 1 146 ? 23.477 8.529 -22.069 1.00 50.78 146 GLY A C 1
ATOM 1175 O O . GLY A 1 146 ? 24.503 8.032 -22.517 1.00 50.78 146 GLY A O 1
ATOM 1176 N N . ARG A 1 147 ? 22.983 8.172 -20.876 1.00 51.28 147 ARG A N 1
ATOM 1177 C CA . ARG A 1 147 ? 23.460 7.042 -20.056 1.00 51.28 147 ARG A CA 1
ATOM 1178 C C . ARG A 1 147 ? 22.566 6.663 -18.859 1.00 51.28 147 ARG A C 1
ATOM 1180 O O . ARG A 1 147 ? 22.942 5.759 -18.125 1.00 51.28 147 ARG A O 1
ATOM 1187 N N . GLY A 1 148 ? 21.433 7.339 -18.616 1.00 49.69 148 GLY A N 1
ATOM 1188 C CA . GLY A 1 148 ? 20.809 7.334 -17.278 1.00 49.69 148 GLY A CA 1
ATOM 1189 C C . GLY A 1 148 ? 19.401 6.752 -17.128 1.00 49.69 148 GLY A C 1
ATOM 1190 O O . GLY A 1 148 ? 19.006 6.459 -16.005 1.00 49.69 148 GLY A O 1
ATOM 1191 N N . ALA A 1 149 ? 18.636 6.564 -18.204 1.00 52.84 149 ALA A N 1
ATOM 1192 C CA . ALA A 1 149 ? 17.326 5.910 -18.121 1.00 52.84 149 ALA A CA 1
ATOM 1193 C C . ALA A 1 149 ? 17.493 4.393 -18.293 1.00 52.84 149 ALA A C 1
ATOM 1195 O O . ALA A 1 149 ? 17.025 3.813 -19.267 1.00 52.84 149 ALA A O 1
ATOM 1196 N N . GLN A 1 150 ? 18.245 3.752 -17.397 1.00 55.00 150 GLN A N 1
ATOM 1197 C CA . GLN A 1 150 ? 18.316 2.294 -17.385 1.00 55.00 150 GLN A CA 1
ATOM 1198 C C . GLN A 1 150 ? 16.976 1.724 -16.915 1.00 55.00 150 GLN A C 1
ATOM 1200 O O . GLN A 1 150 ? 16.578 1.961 -15.777 1.00 55.00 150 GLN A O 1
ATOM 1205 N N . ASN A 1 151 ? 16.313 1.000 -17.821 1.00 69.75 151 ASN A N 1
ATOM 1206 C CA . ASN A 1 151 ? 15.319 -0.063 -17.636 1.00 69.75 151 ASN A CA 1
ATOM 1207 C C . ASN A 1 151 ? 14.852 -0.256 -16.189 1.00 69.75 151 ASN A C 1
ATOM 1209 O O . ASN A 1 151 ? 15.236 -1.217 -15.513 1.00 69.75 151 ASN A O 1
ATOM 1213 N N . TYR A 1 152 ? 14.023 0.661 -15.691 1.00 86.38 152 TYR A N 1
ATOM 1214 C CA . TYR A 1 152 ? 13.385 0.414 -14.415 1.00 86.38 152 TYR A CA 1
ATOM 1215 C C . TYR A 1 152 ? 12.371 -0.706 -14.621 1.00 86.38 152 TYR A C 1
ATOM 1217 O O . TYR A 1 152 ? 11.387 -0.538 -15.330 1.00 86.38 152 TYR A O 1
ATOM 1225 N N . LYS A 1 153 ? 12.647 -1.861 -14.012 1.00 90.31 153 LYS A N 1
ATOM 1226 C CA . LYS A 1 153 ? 11.965 -3.137 -14.283 1.00 90.31 153 LYS A CA 1
ATOM 1227 C C . LYS A 1 153 ? 10.445 -3.105 -14.091 1.00 90.31 153 LYS A C 1
ATOM 1229 O O . LYS A 1 153 ? 9.757 -3.968 -14.609 1.00 90.31 153 LYS A O 1
ATOM 1234 N N . PHE A 1 154 ? 9.939 -2.138 -13.327 1.00 93.12 154 PHE A N 1
ATOM 1235 C CA . PHE A 1 154 ? 8.515 -1.979 -13.031 1.00 93.12 154 PHE A CA 1
ATOM 1236 C C . PHE A 1 154 ? 7.908 -0.731 -13.684 1.00 93.12 154 PHE A C 1
ATOM 1238 O O . PHE A 1 154 ? 6.817 -0.321 -13.303 1.00 93.12 154 PHE A O 1
ATOM 1245 N N . PHE A 1 155 ? 8.625 -0.072 -14.601 1.00 90.94 155 PHE A N 1
ATOM 1246 C CA . PHE A 1 155 ? 8.150 1.159 -15.228 1.00 90.94 155 PHE A CA 1
ATOM 1247 C C . PHE A 1 155 ? 6.881 0.912 -16.035 1.00 90.94 155 PHE A C 1
ATOM 1249 O O . PHE A 1 155 ? 5.896 1.589 -15.779 1.00 90.94 155 PHE A O 1
ATOM 1256 N N . ASP A 1 156 ? 6.891 -0.082 -16.924 1.00 91.00 156 ASP A N 1
ATOM 1257 C CA . ASP A 1 156 ? 5.766 -0.362 -17.820 1.00 91.00 156 ASP A CA 1
ATOM 1258 C C . ASP A 1 156 ? 4.497 -0.704 -17.029 1.00 91.00 156 ASP A C 1
ATOM 1260 O O . ASP A 1 156 ? 3.459 -0.092 -17.242 1.00 91.00 156 ASP A O 1
ATOM 1264 N N . ALA A 1 157 ? 4.609 -1.574 -16.017 1.00 92.75 157 ALA A N 1
ATOM 1265 C CA . ALA A 1 157 ? 3.486 -1.931 -15.145 1.00 92.75 157 ALA A CA 1
ATOM 1266 C C . ALA A 1 157 ? 2.940 -0.732 -14.341 1.00 92.75 157 ALA A C 1
ATOM 1268 O O . ALA A 1 157 ? 1.742 -0.633 -14.088 1.00 92.75 157 ALA A O 1
ATOM 1269 N N . LEU A 1 158 ? 3.804 0.201 -13.922 1.00 93.00 158 LEU A N 1
ATOM 1270 C CA . LEU A 1 158 ? 3.364 1.428 -13.252 1.00 93.00 158 LEU A CA 1
ATOM 1271 C C . LEU A 1 158 ? 2.763 2.437 -14.237 1.00 93.00 158 LEU A C 1
ATOM 1273 O O . LEU A 1 158 ? 1.810 3.127 -13.879 1.00 93.00 158 LEU A O 1
ATOM 1277 N N . ASP A 1 159 ? 3.305 2.541 -15.450 1.00 91.00 159 ASP A N 1
ATOM 1278 C CA . ASP A 1 159 ? 2.809 3.443 -16.488 1.00 91.00 159 ASP A CA 1
ATOM 1279 C C . ASP A 1 159 ? 1.480 2.959 -17.066 1.00 91.00 159 ASP A C 1
ATOM 1281 O O . ASP A 1 159 ? 0.623 3.777 -17.346 1.00 91.00 159 ASP A O 1
ATOM 1285 N N . GLU A 1 160 ? 1.226 1.658 -17.129 1.00 92.19 160 GLU A N 1
ATOM 1286 C CA . GLU A 1 160 ? -0.090 1.124 -17.493 1.00 92.19 160 GLU A CA 1
ATOM 1287 C C . GLU A 1 160 ? -1.180 1.575 -16.501 1.00 92.19 160 GLU A C 1
ATOM 1289 O O . GLU A 1 160 ? -2.263 2.002 -16.887 1.00 92.19 160 GLU A O 1
ATOM 1294 N N . ILE A 1 161 ? -0.881 1.576 -15.197 1.00 91.19 161 ILE A N 1
ATOM 1295 C CA . ILE A 1 161 ? -1.859 1.924 -14.148 1.00 91.19 161 ILE A CA 1
ATOM 1296 C C . ILE A 1 161 ? -1.997 3.449 -13.956 1.00 91.19 161 ILE A C 1
ATOM 1298 O O . ILE A 1 161 ? -3.043 3.948 -13.504 1.00 91.19 161 ILE A O 1
ATOM 1302 N N . LEU A 1 162 ? -0.928 4.211 -14.208 1.00 88.94 162 LEU A N 1
ATOM 1303 C CA . LEU A 1 162 ? -0.817 5.643 -13.879 1.00 88.94 162 LEU A CA 1
ATOM 1304 C C . LEU A 1 162 ? -0.692 6.559 -15.105 1.00 88.94 162 LEU A C 1
ATOM 1306 O O . LEU A 1 162 ? -0.862 7.773 -14.968 1.00 88.94 162 LEU A O 1
ATOM 1310 N N . GLY A 1 163 ? -0.369 6.007 -16.270 1.00 82.88 163 GLY A N 1
ATOM 1311 C CA . GLY A 1 163 ? 0.047 6.700 -17.489 1.00 82.88 163 GLY A CA 1
ATOM 1312 C C . GLY A 1 163 ? -1.031 7.570 -18.106 1.00 82.88 163 GLY A C 1
ATOM 1313 O O . GLY A 1 163 ? -0.729 8.691 -18.516 1.00 82.88 163 GLY A O 1
ATOM 1314 N N . ASP A 1 164 ? -2.279 7.109 -18.054 1.00 70.75 164 ASP A N 1
ATOM 1315 C CA . ASP A 1 164 ? -3.431 7.761 -18.689 1.00 70.75 164 ASP A CA 1
ATOM 1316 C C . ASP A 1 164 ? -3.886 9.052 -17.998 1.00 70.75 164 ASP A C 1
ATOM 1318 O O . ASP A 1 164 ? -4.752 9.770 -18.500 1.00 70.75 164 ASP A O 1
ATOM 1322 N N . LYS A 1 165 ? -3.313 9.387 -16.837 1.00 62.16 165 LYS A N 1
ATOM 1323 C CA . LYS A 1 165 ? -3.655 10.621 -16.128 1.00 62.16 165 LYS A CA 1
ATOM 1324 C C . LYS A 1 165 ? -2.653 11.720 -16.497 1.00 62.16 165 LYS A C 1
ATOM 1326 O O . LYS A 1 165 ? -1.474 11.590 -16.150 1.00 62.16 165 LYS A O 1
ATOM 1331 N N . PRO A 1 166 ? -3.075 12.828 -17.146 1.00 58.56 166 PRO A N 1
ATOM 1332 C CA . PRO A 1 166 ? -2.208 13.988 -17.295 1.00 58.56 166 PRO A CA 1
ATOM 1333 C C . PRO A 1 166 ? -1.771 14.427 -15.894 1.00 58.56 166 PRO A C 1
ATOM 1335 O O . PRO A 1 166 ? -2.606 14.701 -15.033 1.00 58.56 166 PRO A O 1
ATOM 1338 N N . SER A 1 167 ? -0.457 14.457 -15.655 1.00 51.53 167 SER A N 1
ATOM 1339 C CA . SER A 1 167 ? 0.192 14.640 -14.342 1.00 51.53 167 SER A CA 1
ATOM 1340 C C . SER A 1 167 ? -0.056 16.011 -13.677 1.00 51.53 167 SER A C 1
ATOM 1342 O O . SER A 1 167 ? 0.655 16.395 -12.749 1.00 51.53 167 SER A O 1
ATOM 1344 N N . ASN A 1 168 ? -1.063 16.754 -14.133 1.00 46.31 168 ASN A N 1
ATOM 1345 C CA . ASN A 1 168 ? -1.300 18.152 -13.803 1.00 46.31 168 ASN A CA 1
ATOM 1346 C C . ASN A 1 168 ? -2.529 18.363 -12.904 1.00 46.31 168 ASN A C 1
ATOM 1348 O O . ASN A 1 168 ? -2.850 19.508 -12.605 1.00 46.31 168 ASN A O 1
ATOM 1352 N N . SER A 1 169 ? -3.199 17.310 -12.416 1.00 42.03 169 SER A N 1
ATOM 1353 C CA . SER A 1 169 ? -4.255 17.466 -11.401 1.00 42.03 169 SER A CA 1
ATOM 1354 C C . SER A 1 169 ? -3.656 17.644 -9.999 1.00 42.03 169 SER A C 1
ATOM 1356 O O . SER A 1 169 ? -3.927 16.878 -9.074 1.00 42.03 169 SER A O 1
ATOM 1358 N N . ASN A 1 170 ? -2.789 18.637 -9.828 1.00 44.12 170 ASN A N 1
ATOM 1359 C CA . ASN A 1 170 ? -2.491 19.131 -8.495 1.00 44.12 170 ASN A CA 1
ATOM 1360 C C . ASN A 1 170 ? -3.636 20.089 -8.145 1.00 44.12 170 ASN A C 1
ATOM 1362 O O . ASN A 1 170 ? -3.599 21.263 -8.493 1.00 44.12 170 ASN A O 1
ATOM 1366 N N . THR A 1 171 ? -4.695 19.576 -7.516 1.00 44.94 171 THR A N 1
ATOM 1367 C CA . THR A 1 171 ? -5.938 20.308 -7.191 1.00 44.94 171 THR A CA 1
ATOM 1368 C C . THR A 1 171 ? -5.757 21.402 -6.125 1.00 44.94 171 THR A C 1
ATOM 1370 O O . THR A 1 171 ? -6.727 21.900 -5.570 1.00 44.94 171 THR A O 1
ATOM 1373 N N . PHE A 1 172 ? -4.516 21.797 -5.839 1.00 42.97 172 PHE A N 1
ATOM 1374 C CA . PHE A 1 172 ? -4.167 22.943 -5.008 1.00 42.97 172 PHE A CA 1
ATOM 1375 C C . PHE A 1 172 ? -3.602 24.068 -5.882 1.00 42.97 172 PHE A C 1
ATOM 1377 O O . PHE A 1 172 ? -2.469 24.512 -5.700 1.00 42.97 172 PHE A O 1
ATOM 1384 N N . CYS A 1 173 ? -4.399 24.559 -6.831 1.00 38.00 173 CYS A N 1
ATOM 1385 C CA . CYS A 1 173 ? -4.264 25.954 -7.229 1.00 38.00 173 CYS A CA 1
ATOM 1386 C C . CYS A 1 173 ? -4.884 26.779 -6.103 1.00 38.00 173 CYS A C 1
ATOM 1388 O O . CYS A 1 173 ? -6.099 26.911 -6.006 1.00 38.00 173 CYS A O 1
ATOM 1390 N N . ILE A 1 174 ? -4.038 27.285 -5.207 1.00 46.25 174 ILE A N 1
ATOM 1391 C CA . ILE A 1 174 ? -4.415 28.401 -4.346 1.00 46.25 174 ILE A CA 1
ATOM 1392 C C . ILE A 1 174 ? -4.609 29.582 -5.299 1.00 46.25 174 ILE A C 1
ATOM 1394 O O . ILE A 1 174 ? -3.632 30.158 -5.779 1.00 46.25 174 ILE A O 1
ATOM 1398 N N . GLU A 1 175 ? -5.862 29.893 -5.628 1.00 43.06 175 GLU A N 1
ATOM 1399 C CA . GLU A 1 175 ? -6.224 31.177 -6.221 1.00 43.06 175 GLU A CA 1
ATOM 1400 C C . GLU A 1 175 ? -5.847 32.265 -5.216 1.00 43.06 175 GLU A C 1
ATOM 1402 O O . GLU A 1 175 ? -6.574 32.574 -4.272 1.00 43.06 175 GLU A O 1
ATOM 1407 N N . VAL A 1 176 ? -4.654 32.829 -5.384 1.00 43.72 176 VAL A N 1
ATOM 1408 C CA . VAL A 1 176 ? -4.311 34.097 -4.754 1.00 43.72 176 VAL A CA 1
ATOM 1409 C C . VAL A 1 176 ? -5.072 35.156 -5.540 1.00 43.72 176 VAL A C 1
ATOM 1411 O O . VAL A 1 176 ? -4.628 35.597 -6.598 1.00 43.72 176 VAL A O 1
ATOM 1414 N N . GLY A 1 177 ? -6.258 35.504 -5.041 1.00 40.53 177 GLY A N 1
ATOM 1415 C CA . GLY A 1 177 ? -7.070 36.598 -5.555 1.00 40.53 177 GLY A CA 1
ATOM 1416 C C . GLY A 1 177 ? -6.276 37.899 -5.518 1.00 40.53 177 GLY A C 1
ATOM 1417 O O . GLY A 1 177 ? -6.113 38.517 -4.468 1.00 40.53 177 GLY A O 1
ATOM 1418 N N . VAL A 1 178 ? -5.766 38.313 -6.675 1.00 43.25 178 VAL A N 1
ATOM 1419 C CA . VAL A 1 178 ? -5.276 39.672 -6.879 1.00 43.25 178 VAL A CA 1
ATOM 1420 C C . VAL A 1 178 ? -6.501 40.511 -7.225 1.00 43.25 178 VAL A C 1
ATOM 1422 O O . VAL A 1 178 ? -6.904 40.577 -8.383 1.00 43.25 178 VAL A O 1
ATOM 1425 N N . ASN A 1 179 ? -7.110 41.134 -6.215 1.00 48.00 179 ASN A N 1
ATOM 1426 C CA . ASN A 1 179 ? -8.048 42.229 -6.444 1.00 48.00 179 ASN A CA 1
ATOM 1427 C C . ASN A 1 179 ? -7.276 43.373 -7.110 1.00 48.00 179 ASN A C 1
ATOM 1429 O O . ASN A 1 179 ? -6.526 44.096 -6.453 1.00 48.00 179 ASN A O 1
ATOM 1433 N N . LYS A 1 180 ? -7.423 43.505 -8.429 1.00 44.16 180 LYS A N 1
ATOM 1434 C CA . LYS A 1 180 ? -7.131 44.745 -9.142 1.00 44.16 180 LYS A CA 1
ATOM 1435 C C . LYS A 1 180 ? -8.454 45.430 -9.437 1.00 44.16 180 LYS A C 1
ATOM 1437 O O . LYS A 1 180 ? -9.085 45.159 -10.452 1.00 44.16 180 LYS A O 1
ATOM 1442 N N . ASP A 1 181 ? -8.821 46.343 -8.551 1.00 51.72 181 ASP A N 1
ATOM 1443 C CA . ASP A 1 181 ? -9.658 47.471 -8.921 1.00 51.72 181 ASP A CA 1
ATOM 1444 C C . ASP A 1 181 ? -8.831 48.388 -9.827 1.00 51.72 181 ASP A C 1
ATOM 1446 O O . ASP A 1 181 ? -7.916 49.062 -9.353 1.00 51.72 181 ASP A O 1
ATOM 1450 N N . GLN A 1 182 ? -9.135 48.426 -11.126 1.00 43.38 182 GLN A N 1
ATOM 1451 C CA . GLN A 1 182 ? -8.987 49.665 -11.888 1.00 43.38 182 GLN A CA 1
ATOM 1452 C C . GLN A 1 182 ? -9.902 49.676 -13.129 1.00 43.38 182 GLN A C 1
ATOM 1454 O O . GLN A 1 182 ? -9.948 48.677 -13.849 1.00 43.38 182 GLN A O 1
ATOM 1459 N N . PRO A 1 183 ? -10.636 50.779 -13.377 1.00 54.19 183 PRO A N 1
ATOM 1460 C CA . PRO A 1 183 ? -11.669 50.852 -14.404 1.00 54.19 183 PRO A CA 1
ATOM 1461 C C . PRO A 1 183 ? -11.150 51.340 -15.767 1.00 54.19 183 PRO A C 1
ATOM 1463 O O . PRO A 1 183 ? -10.142 52.036 -15.843 1.00 54.19 183 PRO A O 1
ATOM 1466 N N . ASN A 1 184 ? -11.937 51.007 -16.797 1.00 45.94 184 ASN A N 1
ATOM 1467 C CA . ASN A 1 184 ? -12.161 51.694 -18.077 1.00 45.94 184 ASN A CA 1
ATOM 1468 C C . ASN A 1 184 ? -10.966 52.286 -18.844 1.00 45.94 184 ASN A C 1
ATOM 1470 O O . ASN A 1 184 ? -10.435 53.332 -18.483 1.00 45.94 184 ASN A O 1
ATOM 1474 N N . SER A 1 185 ? -10.739 51.757 -20.051 1.00 44.97 185 SER A N 1
ATOM 1475 C CA . SER A 1 185 ? -10.859 52.585 -21.258 1.00 44.97 185 SER A CA 1
ATOM 1476 C C . SER A 1 185 ? -11.114 51.714 -22.487 1.00 44.97 185 SER A C 1
ATOM 1478 O O . SER A 1 185 ? -10.317 50.837 -22.817 1.00 44.97 185 SER A O 1
ATOM 1480 N N . ASP A 1 186 ? -12.219 52.008 -23.162 1.00 49.44 186 ASP A N 1
ATOM 1481 C CA . ASP A 1 186 ? -12.500 51.653 -24.549 1.00 49.44 186 ASP A CA 1
ATOM 1482 C C . ASP A 1 186 ? -11.425 52.233 -25.479 1.00 49.44 186 ASP A C 1
ATOM 1484 O O . ASP A 1 186 ? -10.999 53.364 -25.244 1.00 49.44 186 ASP A O 1
ATOM 1488 N N . GLN A 1 187 ? -11.041 51.501 -26.535 1.00 47.44 187 GLN A N 1
ATOM 1489 C CA . GLN A 1 187 ? -10.836 52.039 -27.891 1.00 47.44 187 GLN A CA 1
ATOM 1490 C C . GLN A 1 187 ? -10.922 50.927 -28.959 1.00 47.44 187 GLN A C 1
ATOM 1492 O O . GLN A 1 187 ? -10.198 49.933 -28.939 1.00 47.44 187 GLN A O 1
ATOM 1497 N N . GLU A 1 188 ? -11.842 51.169 -29.889 1.00 43.28 188 GLU A N 1
ATOM 1498 C CA . GLU A 1 188 ? -12.119 50.563 -31.197 1.00 43.28 188 GLU A CA 1
ATOM 1499 C C . GLU A 1 188 ? -10.910 50.540 -32.167 1.00 43.28 188 GLU A C 1
ATOM 1501 O O . GLU A 1 188 ? -10.218 51.542 -32.321 1.00 43.28 188 GLU A O 1
ATOM 1506 N N . SER A 1 189 ? -10.642 49.408 -32.846 1.00 47.50 189 SER A N 1
ATOM 1507 C CA . SER A 1 189 ? -10.855 49.167 -34.308 1.00 47.50 189 SER A CA 1
ATOM 1508 C C . SER A 1 189 ? -9.518 49.046 -35.111 1.00 47.50 189 SER A C 1
ATOM 1510 O O . SER A 1 189 ? -8.462 49.266 -34.528 1.00 47.50 189 SER A O 1
ATOM 1512 N N . PRO A 1 190 ? -9.479 48.679 -36.420 1.00 56.50 190 PRO A N 1
ATOM 1513 C CA . PRO A 1 190 ? -9.735 47.329 -36.967 1.00 56.50 190 PRO A CA 1
ATOM 1514 C C . PRO A 1 190 ? -8.766 46.910 -38.139 1.00 56.50 190 PRO A C 1
ATOM 1516 O O . PRO A 1 190 ? -7.960 47.711 -38.595 1.00 56.50 190 PRO A O 1
ATOM 1519 N N . ILE A 1 191 ? -8.933 45.689 -38.697 1.00 43.41 191 ILE A N 1
ATOM 1520 C CA . ILE A 1 191 ? -8.513 45.206 -40.057 1.00 43.41 191 ILE A CA 1
ATOM 1521 C C . ILE A 1 191 ? -6.996 44.988 -40.337 1.00 43.41 191 ILE A C 1
ATOM 1523 O O . ILE A 1 191 ? -6.228 45.938 -40.318 1.00 43.41 191 ILE A O 1
ATOM 1527 N N . ASN A 1 192 ? -6.570 43.767 -40.736 1.00 38.28 192 ASN A N 1
ATOM 1528 C CA . ASN A 1 192 ? -6.172 43.407 -42.126 1.00 38.28 192 ASN A CA 1
ATOM 1529 C C . ASN A 1 192 ? -5.651 41.948 -42.275 1.00 38.28 192 ASN A C 1
ATOM 1531 O O . ASN A 1 192 ? -5.060 41.386 -41.359 1.00 38.28 192 ASN A O 1
ATOM 1535 N N . TYR A 1 193 ? -5.901 41.360 -43.449 1.00 51.41 193 TYR A N 1
ATOM 1536 C CA . TYR A 1 193 ? -5.718 39.954 -43.878 1.00 51.41 193 TYR A CA 1
ATOM 1537 C C . TYR A 1 193 ? -4.296 39.661 -44.492 1.00 51.41 193 TYR A C 1
ATOM 1539 O O . TYR A 1 193 ? -3.470 40.571 -44.495 1.00 51.41 193 TYR A O 1
ATOM 1547 N N . PRO A 1 194 ? -3.978 38.412 -44.949 1.00 66.88 194 PRO A N 1
ATOM 1548 C CA . PRO A 1 194 ? -2.653 37.745 -45.044 1.00 66.88 194 PRO A CA 1
ATOM 1549 C C . PRO A 1 194 ? -2.070 37.863 -46.496 1.00 66.88 194 PRO A C 1
ATOM 1551 O O . PRO A 1 194 ? -2.524 38.815 -47.132 1.00 66.88 194 PRO A O 1
ATOM 1554 N N . PRO A 1 195 ? -1.136 37.050 -47.099 1.00 60.81 195 PRO A N 1
ATOM 1555 C CA . PRO A 1 195 ? -0.952 35.569 -47.095 1.00 60.81 195 PRO A CA 1
ATOM 1556 C C . PRO A 1 195 ? 0.517 35.045 -47.273 1.00 60.81 195 PRO A C 1
ATOM 1558 O O . PRO A 1 195 ? 1.455 35.826 -47.222 1.00 60.81 195 PRO A O 1
ATOM 1561 N N . GLU A 1 196 ? 0.659 33.719 -47.501 1.00 41.34 196 GLU A N 1
ATOM 1562 C CA . GLU A 1 196 ? 1.707 32.986 -48.275 1.00 41.34 196 GLU A CA 1
ATOM 1563 C C . GLU A 1 196 ? 3.203 33.170 -47.916 1.00 41.34 196 GLU A C 1
ATOM 1565 O O . GLU A 1 196 ? 3.678 34.241 -47.589 1.00 41.34 196 GLU A O 1
ATOM 1570 N N . GLY A 1 197 ? 4.103 32.190 -47.972 1.00 38.12 197 GLY A N 1
ATOM 1571 C CA . GLY A 1 197 ? 4.157 30.857 -48.562 1.00 38.12 197 GLY A CA 1
ATOM 1572 C C . GLY A 1 197 ? 5.650 30.535 -48.765 1.00 38.12 197 GLY A C 1
ATOM 1573 O O . GLY A 1 197 ? 6.418 31.453 -49.012 1.00 38.12 197 GLY A O 1
ATOM 1574 N N . VAL A 1 198 ? 6.085 29.282 -48.595 1.00 53.72 198 VAL A N 1
ATOM 1575 C CA . VAL A 1 198 ? 6.935 28.532 -49.551 1.00 53.72 198 VAL A CA 1
ATOM 1576 C C . VAL A 1 198 ? 7.322 27.144 -48.996 1.00 53.72 198 VAL A C 1
ATOM 1578 O O . VAL A 1 198 ? 7.732 27.030 -47.840 1.00 53.72 198 VAL A O 1
ATOM 1581 N N . PRO A 1 199 ? 7.235 26.091 -49.832 1.00 64.31 199 PRO A N 1
ATOM 1582 C CA . PRO A 1 199 ? 7.822 24.765 -49.633 1.00 64.31 199 PRO A CA 1
ATOM 1583 C C . PRO A 1 199 ? 9.162 24.630 -50.389 1.00 64.31 199 PRO A C 1
ATOM 1585 O O . PRO A 1 199 ? 9.462 25.489 -51.216 1.00 64.31 199 PRO A O 1
ATOM 1588 N N . SER A 1 200 ? 9.903 23.528 -50.158 1.00 43.97 200 SER A N 1
ATOM 1589 C CA . SER A 1 200 ? 11.095 22.993 -50.891 1.00 43.97 200 SER A CA 1
ATOM 1590 C C . SER A 1 200 ? 12.191 22.629 -49.878 1.00 43.97 200 SER A C 1
ATOM 1592 O O . SER A 1 200 ? 12.396 23.384 -48.939 1.00 43.97 200 SER A O 1
ATOM 1594 N N . THR A 1 201 ? 12.978 21.550 -49.917 1.00 39.75 201 THR A N 1
ATOM 1595 C CA . THR A 1 201 ? 13.489 20.615 -50.947 1.00 39.75 201 THR A CA 1
ATOM 1596 C C . THR A 1 201 ? 14.372 19.645 -50.114 1.00 39.75 201 THR A C 1
ATOM 1598 O O . THR A 1 201 ? 15.028 20.116 -49.193 1.00 39.75 201 THR A O 1
ATOM 1601 N N . SER A 1 202 ? 14.386 18.307 -50.182 1.00 42.12 202 SER A N 1
ATOM 1602 C CA . SER A 1 202 ? 14.593 17.338 -51.273 1.00 42.12 202 SER A CA 1
ATOM 1603 C C . SER A 1 202 ? 15.750 16.384 -50.880 1.00 42.12 202 SER A C 1
ATOM 1605 O O . SER A 1 202 ? 16.702 16.815 -50.234 1.00 42.12 202 SER A O 1
ATOM 1607 N N . ASN A 1 203 ? 15.661 15.134 -51.361 1.00 39.34 203 ASN A N 1
ATOM 1608 C CA . ASN A 1 203 ? 16.681 14.071 -51.514 1.00 39.34 203 ASN A CA 1
ATOM 1609 C C . ASN A 1 203 ? 17.148 13.304 -50.254 1.00 39.34 203 ASN A C 1
ATOM 1611 O O . ASN A 1 203 ? 17.723 13.871 -49.335 1.00 39.34 203 ASN A O 1
ATOM 1615 N N . GLN A 1 204 ? 16.819 12.007 -50.093 1.00 40.94 204 GLN A N 1
ATOM 1616 C CA . GLN A 1 204 ? 17.358 10.808 -50.791 1.00 40.94 204 GLN A CA 1
ATOM 1617 C C . GLN A 1 204 ? 18.896 10.735 -50.688 1.00 40.94 204 GLN A C 1
ATOM 1619 O O . GLN A 1 204 ? 19.588 11.577 -51.242 1.00 40.94 204 GLN A O 1
ATOM 1624 N N . THR A 1 205 ? 19.518 9.773 -50.000 1.00 41.78 205 THR A N 1
ATOM 1625 C CA . THR A 1 205 ? 19.616 8.348 -50.383 1.00 41.78 205 THR A CA 1
ATOM 1626 C C . THR A 1 205 ? 20.309 7.517 -49.274 1.00 41.78 205 THR A C 1
ATOM 1628 O O . THR 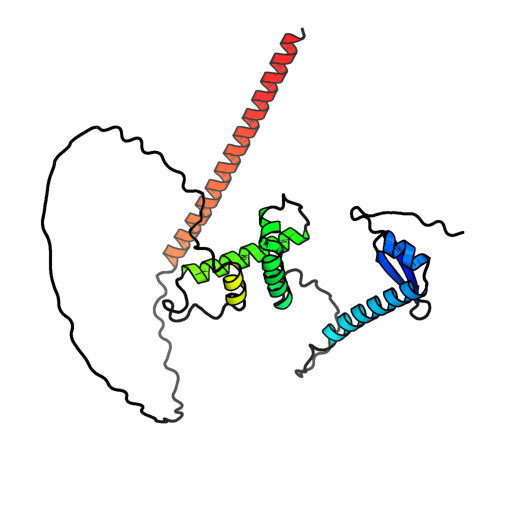A 1 205 ? 20.969 8.090 -48.406 1.00 41.78 205 THR A O 1
ATOM 1631 N N . PRO A 1 206 ? 20.181 6.173 -49.296 1.00 56.50 206 PRO A N 1
ATOM 1632 C CA . PRO A 1 206 ? 20.770 5.248 -48.328 1.00 56.50 206 PRO A CA 1
ATOM 1633 C C . PRO A 1 206 ? 22.122 4.694 -48.806 1.00 56.50 206 PRO A C 1
ATOM 1635 O O . PRO A 1 206 ? 22.284 4.392 -49.985 1.00 56.50 206 PRO A O 1
ATOM 1638 N N . VAL A 1 207 ? 23.058 4.458 -47.885 1.00 50.31 207 VAL A N 1
ATOM 1639 C CA . VAL A 1 207 ? 24.203 3.569 -48.131 1.00 50.31 207 VAL A CA 1
ATOM 1640 C C . VAL A 1 207 ? 24.490 2.716 -46.900 1.00 50.31 207 VAL A C 1
ATOM 1642 O O . VAL A 1 207 ? 24.909 3.198 -45.849 1.00 50.31 207 VAL A O 1
ATOM 1645 N N . SER A 1 208 ? 24.242 1.420 -47.060 1.00 47.78 208 SER A N 1
ATOM 1646 C CA . SER A 1 208 ? 24.815 0.352 -46.251 1.00 47.78 208 SER A CA 1
ATOM 1647 C C . SER A 1 208 ? 26.298 0.236 -46.580 1.00 47.78 208 SER A C 1
ATOM 1649 O O . SER A 1 208 ? 26.638 0.197 -47.757 1.00 47.78 208 SER A O 1
ATOM 1651 N N . ASN A 1 209 ? 27.159 0.109 -45.571 1.00 45.19 209 ASN A N 1
ATOM 1652 C CA . ASN A 1 209 ? 28.502 -0.429 -45.755 1.00 45.19 209 ASN A CA 1
ATOM 1653 C C . ASN A 1 209 ? 28.878 -1.344 -44.587 1.00 45.19 209 ASN A C 1
ATOM 1655 O O . ASN A 1 209 ? 28.843 -0.973 -43.416 1.00 45.19 209 ASN A O 1
ATOM 1659 N N . THR A 1 210 ? 29.219 -2.563 -44.978 1.00 46.69 210 THR A N 1
ATOM 1660 C CA . THR A 1 210 ? 29.805 -3.666 -44.225 1.00 46.69 210 THR A CA 1
ATOM 1661 C C . THR A 1 210 ? 31.324 -3.503 -44.104 1.00 46.69 210 THR A C 1
ATOM 1663 O O . THR A 1 210 ? 31.969 -3.276 -45.123 1.00 46.69 210 THR A O 1
ATOM 1666 N N . SER A 1 211 ? 31.893 -3.715 -42.914 1.00 50.75 211 SER A N 1
ATOM 1667 C CA . SER A 1 211 ? 33.190 -4.392 -42.650 1.00 50.75 211 SER A CA 1
ATOM 1668 C C . SER A 1 211 ? 33.502 -4.262 -41.145 1.00 50.75 211 SER A C 1
ATOM 1670 O O . SER A 1 211 ? 33.397 -3.187 -40.571 1.00 50.75 211 SER A O 1
ATOM 1672 N N . SER A 1 212 ? 33.629 -5.347 -40.374 1.00 45.69 212 SER A N 1
ATOM 1673 C CA . SER A 1 212 ? 34.805 -6.226 -40.265 1.00 45.69 212 SER A CA 1
ATOM 1674 C C . SER A 1 212 ? 36.104 -5.454 -40.013 1.00 45.69 212 SER A C 1
ATOM 1676 O O . SER A 1 212 ? 36.750 -5.035 -40.969 1.00 45.69 212 SER A O 1
ATOM 1678 N N . CYS A 1 213 ? 36.530 -5.342 -38.748 1.00 34.50 213 CYS A N 1
ATOM 1679 C CA . CYS A 1 213 ? 37.940 -5.111 -38.426 1.00 34.50 213 CYS A CA 1
ATOM 1680 C C . CYS A 1 213 ? 38.306 -5.621 -37.017 1.00 34.50 213 CYS A C 1
ATOM 1682 O O . CYS A 1 213 ? 37.879 -5.072 -36.005 1.00 34.50 213 CYS A O 1
ATOM 1684 N N . SER A 1 214 ? 39.055 -6.724 -37.029 1.00 45.62 214 SER A N 1
ATOM 1685 C CA . SER A 1 214 ? 40.072 -7.215 -36.088 1.00 45.62 214 SER A CA 1
ATOM 1686 C C . SER A 1 214 ? 40.252 -6.564 -34.706 1.00 45.62 214 SER A C 1
ATOM 1688 O O . SER A 1 214 ? 40.647 -5.408 -34.561 1.00 45.62 214 SER A O 1
ATOM 1690 N N . GLU A 1 215 ? 40.124 -7.440 -33.712 1.00 53.09 215 GLU A N 1
ATOM 1691 C CA . GLU A 1 215 ? 40.991 -7.641 -32.547 1.00 53.09 215 GLU A CA 1
ATOM 1692 C C . GLU A 1 215 ? 42.400 -7.010 -32.658 1.00 53.09 215 GLU A C 1
ATOM 1694 O O . GLU A 1 215 ? 43.206 -7.376 -33.512 1.00 53.09 215 GLU A O 1
ATOM 1699 N N . SER A 1 216 ? 42.704 -6.058 -31.770 1.00 51.16 216 SER A N 1
ATOM 1700 C CA . SER A 1 216 ? 44.055 -5.521 -31.569 1.00 51.16 216 SER A CA 1
ATOM 1701 C C . SER A 1 216 ? 44.253 -5.126 -30.105 1.00 51.16 216 SER A C 1
ATOM 1703 O O . SER A 1 216 ? 43.833 -4.058 -29.659 1.00 51.16 216 SER A O 1
ATOM 1705 N N . LEU A 1 217 ? 44.951 -5.997 -29.377 1.00 53.12 217 LEU A N 1
ATOM 1706 C CA . LEU A 1 217 ? 45.620 -5.733 -28.105 1.00 53.12 217 LEU A CA 1
ATOM 1707 C C . LEU A 1 217 ? 46.545 -4.513 -28.222 1.00 53.12 217 LEU A C 1
ATOM 1709 O O . LEU A 1 217 ? 47.551 -4.605 -28.921 1.00 53.12 217 LEU A O 1
ATOM 1713 N N . ARG A 1 218 ? 46.258 -3.412 -27.510 1.00 49.50 218 ARG A N 1
ATOM 1714 C CA . ARG A 1 218 ? 47.268 -2.419 -27.093 1.00 49.50 218 ARG A CA 1
ATOM 1715 C C . ARG A 1 218 ? 46.914 -1.768 -25.753 1.00 49.50 218 ARG A C 1
ATOM 1717 O O . ARG A 1 218 ? 45.927 -1.054 -25.629 1.00 49.50 218 ARG A O 1
ATOM 1724 N N . GLU A 1 219 ? 47.757 -2.093 -24.780 1.00 47.56 219 GLU A N 1
ATOM 1725 C CA . GLU A 1 219 ? 48.415 -1.220 -23.802 1.00 47.56 219 GLU A CA 1
ATOM 1726 C C . GLU A 1 219 ? 47.655 -0.008 -23.233 1.00 47.56 219 GLU A C 1
ATOM 1728 O O . GLU A 1 219 ? 47.309 0.968 -23.896 1.00 47.56 219 GLU A O 1
ATOM 1733 N N . THR A 1 220 ? 47.508 -0.073 -21.912 1.00 58.12 220 THR A N 1
ATOM 1734 C CA . THR A 1 220 ? 47.058 0.964 -20.984 1.00 58.12 220 THR A CA 1
ATOM 1735 C C . THR A 1 220 ? 47.786 2.307 -21.155 1.00 58.12 220 THR A C 1
ATOM 1737 O O . THR A 1 220 ? 49.015 2.338 -21.056 1.00 58.12 220 THR A O 1
ATOM 1740 N N . PRO A 1 221 ? 47.068 3.442 -21.261 1.00 59.75 221 PRO A N 1
ATOM 1741 C CA . PRO A 1 221 ? 47.657 4.758 -21.065 1.00 59.75 221 PRO A CA 1
ATOM 1742 C C . PRO A 1 221 ? 47.687 5.160 -19.574 1.00 59.75 221 PRO A C 1
ATOM 1744 O O . PRO A 1 221 ? 46.762 4.839 -18.819 1.00 59.75 221 PRO A O 1
ATOM 1747 N N . PRO A 1 222 ? 48.726 5.894 -19.132 1.00 58.84 222 PRO A N 1
ATOM 1748 C CA . PRO A 1 222 ? 48.976 6.182 -17.727 1.00 58.84 222 PRO A CA 1
ATOM 1749 C C . PRO A 1 222 ? 48.115 7.329 -17.177 1.00 58.84 222 PRO A C 1
ATOM 1751 O O . PRO A 1 222 ? 47.880 8.352 -17.821 1.00 58.84 222 PRO A O 1
ATOM 1754 N N . LEU A 1 223 ? 47.696 7.129 -15.925 1.00 56.66 223 LEU A N 1
ATOM 1755 C CA . LEU A 1 223 ? 47.462 8.100 -14.849 1.00 56.66 223 LEU A CA 1
ATOM 1756 C C . LEU A 1 223 ? 47.467 9.587 -15.249 1.00 56.66 223 LEU A C 1
ATOM 1758 O O . LEU A 1 223 ? 48.489 10.273 -15.191 1.00 56.66 223 LEU A O 1
ATOM 1762 N N . ARG A 1 224 ? 46.277 10.140 -15.508 1.00 47.41 224 ARG A N 1
ATOM 1763 C CA . ARG A 1 224 ? 46.061 11.593 -15.542 1.00 47.41 224 ARG A CA 1
ATOM 1764 C C . ARG A 1 224 ? 45.497 12.073 -14.203 1.00 47.41 224 ARG A C 1
ATOM 1766 O O . ARG A 1 224 ? 44.300 12.304 -14.053 1.00 47.41 224 ARG A O 1
ATOM 1773 N N . ASN A 1 225 ? 46.389 12.267 -13.233 1.00 56.53 225 ASN A N 1
ATOM 1774 C CA . ASN A 1 225 ? 46.122 13.044 -12.021 1.00 56.53 225 ASN A CA 1
ATOM 1775 C C . ASN A 1 225 ? 45.838 14.501 -12.406 1.00 56.53 225 ASN A C 1
ATOM 1777 O O . ASN A 1 225 ? 46.773 15.259 -12.653 1.00 56.53 225 ASN A O 1
ATOM 1781 N N . LYS A 1 226 ? 44.568 14.915 -12.479 1.00 56.59 226 LYS A N 1
ATOM 1782 C CA . LYS A 1 226 ? 44.189 16.340 -12.460 1.00 56.59 226 LYS A CA 1
ATOM 1783 C C . LYS A 1 226 ? 42.691 16.506 -12.207 1.00 56.59 226 LYS A C 1
ATOM 1785 O O . LYS A 1 226 ? 41.895 16.317 -13.121 1.00 56.59 226 LYS A O 1
ATOM 1790 N N . ARG A 1 227 ? 42.364 16.921 -10.973 1.00 59.59 227 ARG A N 1
ATOM 1791 C CA . ARG A 1 227 ? 41.279 17.842 -10.541 1.00 59.59 227 ARG A CA 1
ATOM 1792 C C . ARG A 1 227 ? 40.734 17.441 -9.162 1.00 59.59 227 ARG A C 1
ATOM 1794 O O . ARG A 1 227 ? 39.645 16.897 -9.038 1.00 59.59 227 ARG A O 1
ATOM 1801 N N . LYS A 1 228 ? 41.494 17.767 -8.114 1.00 58.88 228 LYS A N 1
ATOM 1802 C CA . LYS A 1 228 ? 41.041 17.784 -6.715 1.00 58.88 228 LYS A CA 1
ATOM 1803 C C . LYS A 1 228 ? 41.224 19.213 -6.194 1.00 58.88 228 LYS A C 1
ATOM 1805 O O . LYS A 1 228 ? 42.264 19.541 -5.650 1.00 58.88 228 LYS A O 1
ATOM 1810 N N . SER A 1 229 ? 40.264 20.093 -6.473 1.00 56.97 229 SER A N 1
ATOM 1811 C CA . SER A 1 229 ? 40.217 21.435 -5.852 1.00 56.97 229 SER A CA 1
ATOM 1812 C C . SER A 1 229 ? 38.821 22.078 -5.828 1.00 56.97 229 SER A C 1
ATOM 1814 O O . SER A 1 229 ? 38.688 23.242 -5.482 1.00 56.97 229 SER A O 1
ATOM 1816 N N . LYS A 1 230 ? 37.750 21.337 -6.157 1.00 56.50 230 LYS A N 1
ATOM 1817 C CA . LYS A 1 230 ? 36.353 21.824 -6.075 1.00 56.50 230 LYS A CA 1
ATOM 1818 C C . LYS A 1 230 ? 35.528 21.186 -4.945 1.00 56.50 230 LYS A C 1
ATOM 1820 O O . LYS A 1 230 ? 34.318 21.362 -4.905 1.00 56.50 230 LYS A O 1
ATOM 1825 N N . SER A 1 231 ? 36.170 20.435 -4.046 1.00 58.78 231 SER A N 1
ATOM 1826 C CA . SER A 1 231 ? 35.481 19.631 -3.023 1.00 58.78 231 SER A CA 1
ATOM 1827 C C . SER A 1 231 ? 35.187 20.380 -1.719 1.00 58.78 231 SER A C 1
ATOM 1829 O O . SER A 1 231 ? 34.306 19.956 -0.978 1.00 58.78 231 SER A O 1
ATOM 1831 N N . GLU A 1 232 ? 35.902 21.464 -1.414 1.00 65.75 232 GLU A N 1
ATOM 1832 C CA . GLU A 1 232 ? 35.788 22.123 -0.104 1.00 65.75 232 GLU A CA 1
ATOM 1833 C C . GLU A 1 232 ? 34.536 23.002 -0.002 1.00 65.75 232 GLU A C 1
ATOM 1835 O O . GLU A 1 232 ? 33.772 22.858 0.949 1.00 65.75 232 GLU A O 1
ATOM 1840 N N . SER A 1 233 ? 34.220 23.794 -1.034 1.00 67.75 233 SER A N 1
ATOM 1841 C CA . SER A 1 233 ? 33.031 24.662 -1.012 1.00 67.75 233 SER A CA 1
ATOM 1842 C C . SER A 1 233 ? 31.704 23.894 -1.036 1.00 67.75 233 SER A C 1
ATOM 1844 O O . SER A 1 233 ? 30.695 24.374 -0.524 1.00 67.75 233 SER A O 1
ATOM 1846 N N . GLN A 1 234 ? 31.668 22.680 -1.597 1.00 72.31 234 GLN A N 1
ATOM 1847 C CA . GLN A 1 234 ? 30.480 21.822 -1.514 1.00 72.31 234 GLN A CA 1
ATOM 1848 C C . GLN A 1 234 ? 30.311 21.207 -0.119 1.00 72.31 234 GLN A C 1
ATOM 1850 O O . GLN A 1 234 ? 29.182 21.087 0.358 1.00 72.31 234 GLN A O 1
ATOM 1855 N N . SER A 1 235 ? 31.419 20.857 0.541 1.00 81.44 235 SER A N 1
ATOM 1856 C CA . SER A 1 235 ? 31.410 20.322 1.907 1.00 81.44 235 SER A CA 1
ATOM 1857 C C . SER A 1 235 ? 30.916 21.366 2.914 1.00 81.44 235 SER A C 1
ATOM 1859 O O . SER A 1 235 ? 30.061 21.075 3.752 1.00 81.44 235 SER A O 1
ATOM 1861 N N . GLU A 1 236 ? 31.378 22.609 2.779 1.00 83.31 236 GLU A N 1
ATOM 1862 C CA . GLU A 1 236 ? 30.990 23.716 3.657 1.00 83.31 236 GLU A CA 1
ATOM 1863 C C . GLU A 1 236 ? 29.505 24.083 3.508 1.00 83.31 236 GLU A C 1
ATOM 1865 O O . GLU A 1 236 ? 28.778 24.152 4.501 1.00 83.31 236 GLU A O 1
ATOM 1870 N N . ASN A 1 237 ? 29.009 24.182 2.268 1.00 84.25 237 ASN A N 1
ATOM 1871 C CA . ASN A 1 237 ? 27.584 24.399 1.992 1.00 84.25 237 ASN A CA 1
ATOM 1872 C C . ASN A 1 237 ? 26.697 23.293 2.590 1.00 84.25 237 ASN A C 1
ATOM 1874 O O . ASN A 1 237 ? 25.616 23.566 3.118 1.00 84.25 237 ASN A O 1
ATOM 1878 N N . TYR A 1 238 ? 27.146 22.036 2.530 1.00 86.12 238 TYR A N 1
ATOM 1879 C CA . TYR A 1 238 ? 26.425 20.916 3.131 1.00 86.12 238 TYR A CA 1
ATOM 1880 C C . TYR A 1 238 ? 26.366 21.030 4.659 1.00 86.12 238 TYR A C 1
ATOM 1882 O O . TYR A 1 238 ? 25.303 20.823 5.257 1.00 86.12 238 TYR A O 1
ATOM 1890 N N . LEU A 1 239 ? 27.480 21.392 5.298 1.00 91.12 239 LEU A N 1
ATOM 1891 C CA . LEU A 1 239 ? 27.549 21.537 6.749 1.00 91.12 239 LEU A CA 1
ATOM 1892 C C . LEU A 1 239 ? 26.672 22.698 7.236 1.00 91.12 239 LEU A C 1
ATOM 1894 O O . LEU A 1 239 ? 25.896 22.527 8.179 1.00 91.12 239 LEU A O 1
ATOM 1898 N N . GLN A 1 240 ? 26.694 23.828 6.528 1.00 93.81 240 GLN A N 1
ATOM 1899 C CA . GLN A 1 240 ? 25.852 24.986 6.826 1.00 93.81 240 GLN A CA 1
ATOM 1900 C C . GLN A 1 240 ? 24.360 24.668 6.650 1.00 93.81 240 GLN A C 1
ATOM 1902 O O . GLN A 1 240 ? 23.545 24.985 7.519 1.00 93.81 240 GLN A O 1
ATOM 1907 N N . ALA A 1 241 ? 23.985 23.962 5.578 1.00 90.88 241 ALA A N 1
ATOM 1908 C CA . ALA A 1 241 ? 22.607 23.517 5.370 1.00 90.88 241 ALA A CA 1
ATOM 1909 C C . ALA A 1 241 ? 22.136 22.546 6.467 1.00 90.88 241 ALA A C 1
ATOM 1911 O O . ALA A 1 241 ? 20.980 22.603 6.899 1.00 90.88 241 ALA A O 1
ATOM 1912 N N . LYS A 1 242 ? 23.021 21.664 6.949 1.00 92.50 242 LYS A N 1
ATOM 1913 C CA . LYS A 1 242 ? 22.731 20.748 8.060 1.00 92.50 242 LYS A CA 1
ATOM 1914 C C . LYS A 1 242 ? 22.514 21.506 9.373 1.00 92.50 242 LYS A C 1
ATOM 1916 O O . LYS A 1 242 ? 21.550 21.194 10.075 1.00 92.50 242 LYS A O 1
ATOM 1921 N N . MET A 1 243 ? 23.355 22.498 9.675 1.00 95.00 243 MET A N 1
ATOM 1922 C CA . MET A 1 243 ? 23.208 23.358 10.856 1.00 95.00 243 MET A CA 1
ATOM 1923 C C . MET A 1 243 ? 21.910 24.163 10.809 1.00 95.00 243 MET A C 1
ATOM 1925 O O . MET A 1 243 ? 21.143 24.120 11.766 1.00 95.00 243 MET A O 1
ATOM 1929 N N . LYS A 1 244 ? 21.589 24.784 9.670 1.00 96.06 244 LYS A N 1
ATOM 1930 C CA . LYS A 1 244 ? 20.345 25.547 9.497 1.00 96.06 244 LYS A CA 1
ATOM 1931 C C . LYS A 1 244 ? 19.097 24.692 9.739 1.00 96.06 244 LYS A C 1
ATOM 1933 O O . LYS A 1 244 ? 18.215 25.077 10.493 1.00 96.06 244 LYS A O 1
ATOM 1938 N N . ARG A 1 245 ? 19.052 23.472 9.186 1.00 91.06 245 ARG A N 1
ATOM 1939 C CA . ARG A 1 245 ? 17.948 22.520 9.437 1.00 91.06 245 ARG A CA 1
ATOM 1940 C C . ARG A 1 245 ? 17.845 22.083 10.898 1.00 91.06 245 ARG A C 1
ATOM 1942 O O . ARG A 1 245 ? 16.793 21.608 11.323 1.00 91.06 245 ARG A O 1
ATOM 1949 N N . HIS A 1 246 ? 18.947 22.096 11.638 1.00 96.31 246 HIS A N 1
ATOM 1950 C CA . HIS A 1 246 ? 18.929 21.794 13.064 1.00 96.31 246 HIS A CA 1
ATOM 1951 C C . HIS A 1 246 ? 18.405 22.989 13.863 1.00 96.31 246 HIS A C 1
ATOM 1953 O O . HIS A 1 246 ? 17.506 22.809 14.677 1.00 96.31 246 HIS A O 1
ATOM 1959 N N . GLU A 1 247 ? 18.873 24.195 13.554 1.00 95.75 247 GLU A N 1
ATOM 1960 C CA . GLU A 1 247 ? 18.385 25.433 14.161 1.00 95.75 247 GLU A CA 1
ATOM 1961 C C . GLU A 1 247 ? 16.879 25.628 13.932 1.00 95.75 247 GLU A C 1
ATOM 1963 O O . GLU A 1 247 ? 16.138 25.882 14.878 1.00 95.75 247 GLU A O 1
ATOM 1968 N N . ASP A 1 248 ? 16.400 25.407 12.705 1.00 90.62 248 ASP A N 1
ATOM 1969 C CA . ASP A 1 248 ? 14.972 25.490 12.384 1.00 90.62 248 ASP A CA 1
ATOM 1970 C C . ASP A 1 248 ? 14.149 24.461 13.182 1.00 90.62 248 ASP A C 1
ATOM 1972 O O . ASP A 1 248 ? 13.051 24.771 13.644 1.00 90.62 248 ASP A O 1
ATOM 1976 N N . ARG A 1 249 ? 14.689 23.254 13.417 1.00 90.44 249 ARG A N 1
ATOM 1977 C CA . ARG A 1 249 ? 14.040 22.244 14.273 1.00 90.44 249 ARG A CA 1
ATOM 1978 C C . ARG A 1 249 ? 13.942 22.704 15.725 1.00 90.44 249 ARG A C 1
ATOM 1980 O O . ARG A 1 249 ? 12.859 22.618 16.296 1.00 90.44 249 ARG A O 1
ATOM 1987 N N . MET A 1 250 ? 15.026 23.247 16.279 1.00 97.94 250 MET A N 1
ATOM 1988 C CA . MET A 1 250 ? 15.036 23.787 17.643 1.00 97.94 250 MET A CA 1
ATOM 1989 C C . MET A 1 250 ? 14.073 24.970 17.790 1.00 97.94 250 MET A C 1
ATOM 1991 O O . MET A 1 250 ? 13.374 25.086 18.794 1.00 97.94 250 MET A O 1
ATOM 1995 N N . ARG A 1 251 ? 13.978 25.829 16.768 1.00 98.12 251 ARG A N 1
ATOM 1996 C CA . ARG A 1 251 ? 13.051 26.967 16.751 1.00 98.12 251 ARG A CA 1
ATOM 1997 C C . ARG A 1 251 ? 11.593 26.512 16.780 1.00 98.12 251 ARG A C 1
ATOM 1999 O O . ARG A 1 251 ? 10.808 27.050 17.558 1.00 98.12 251 ARG A O 1
ATOM 2006 N N . ILE A 1 252 ? 11.234 25.521 15.962 1.00 94.44 252 ILE A N 1
ATOM 2007 C CA . ILE A 1 252 ? 9.876 24.954 15.934 1.00 94.44 252 ILE A CA 1
ATOM 2008 C C . ILE A 1 252 ? 9.542 24.292 17.276 1.00 94.44 252 ILE A C 1
ATOM 2010 O O . ILE A 1 252 ? 8.441 24.473 17.792 1.00 94.44 252 ILE A O 1
ATOM 2014 N N . GLU A 1 253 ? 10.484 23.556 17.864 1.00 95.19 253 GLU A N 1
ATOM 2015 C CA . GLU A 1 253 ? 10.299 22.918 19.170 1.00 95.19 253 GLU A CA 1
ATOM 2016 C C . GLU A 1 253 ? 10.077 23.948 20.285 1.00 95.19 253 GLU A C 1
ATOM 2018 O O . GLU A 1 253 ? 9.132 23.819 21.064 1.00 95.19 253 GLU A O 1
ATOM 2023 N N . HIS A 1 254 ? 10.859 25.029 20.298 1.00 98.25 254 HIS A N 1
ATOM 2024 C CA . HIS A 1 254 ? 10.675 26.126 21.245 1.00 98.25 254 HIS A CA 1
ATOM 2025 C C . HIS A 1 254 ? 9.316 26.825 21.069 1.00 98.25 254 HIS A C 1
ATOM 2027 O O . HIS A 1 254 ? 8.631 27.108 22.051 1.00 98.25 254 HIS A O 1
ATOM 2033 N N . GLN A 1 255 ? 8.886 27.082 19.828 1.00 97.38 255 GLN A N 1
ATOM 2034 C CA . GLN A 1 255 ? 7.558 27.652 19.559 1.00 97.38 255 GLN A CA 1
ATOM 2035 C C . GLN A 1 255 ? 6.433 26.730 20.037 1.00 97.38 255 GLN A C 1
ATOM 2037 O O . GLN A 1 255 ? 5.460 27.196 20.628 1.00 97.38 255 GLN A O 1
ATOM 2042 N N . LYS A 1 256 ? 6.576 25.419 19.825 1.00 97.50 256 LYS A N 1
ATOM 2043 C CA . LYS A 1 256 ? 5.605 24.425 20.286 1.00 97.50 256 LYS A CA 1
ATOM 2044 C C . LYS A 1 256 ? 5.486 24.425 21.811 1.00 97.50 256 LYS A C 1
ATOM 2046 O O . LYS A 1 256 ? 4.370 24.462 22.321 1.00 97.50 256 LYS A O 1
ATOM 2051 N N . LEU A 1 257 ? 6.615 24.422 22.522 1.00 97.69 257 LEU A N 1
ATOM 2052 C CA . LEU A 1 257 ? 6.641 24.481 23.987 1.00 97.69 257 LEU A CA 1
ATOM 2053 C C . LEU A 1 257 ? 6.010 25.773 24.518 1.00 97.69 257 LEU A C 1
ATOM 2055 O O . LEU A 1 257 ? 5.277 25.736 25.504 1.00 97.69 257 LEU A O 1
ATOM 2059 N N . GLN A 1 258 ? 6.238 26.903 23.844 1.00 97.94 258 GLN A N 1
ATOM 2060 C CA . GLN A 1 258 ? 5.622 28.174 24.218 1.00 97.94 258 GLN A CA 1
ATOM 2061 C C . GLN A 1 258 ? 4.095 28.129 24.080 1.00 97.94 258 GLN A C 1
ATOM 2063 O O . GLN A 1 258 ? 3.388 28.478 25.021 1.00 97.94 258 GLN A O 1
ATOM 2068 N N . LEU A 1 259 ? 3.579 27.627 22.954 1.00 97.81 259 LEU A N 1
ATOM 2069 C CA . LEU A 1 259 ? 2.133 27.477 22.747 1.00 97.81 259 LEU A CA 1
ATOM 2070 C C . LEU A 1 259 ? 1.495 26.524 23.763 1.00 97.81 259 LEU A C 1
ATOM 2072 O O . LEU A 1 259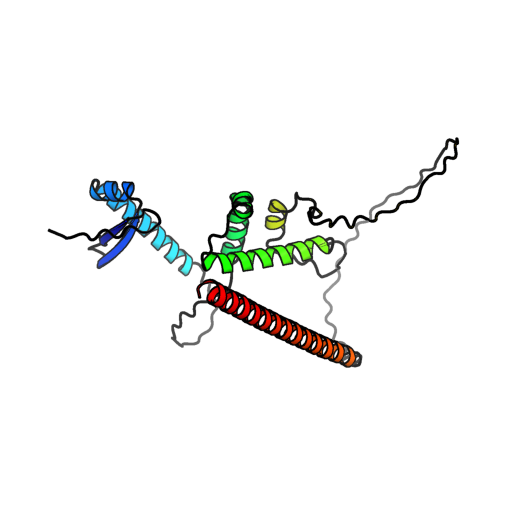 ? 0.369 26.744 24.206 1.00 97.81 259 LEU A O 1
ATOM 2076 N N . GLU A 1 260 ? 2.202 25.459 24.138 1.00 97.56 260 GLU A N 1
ATOM 2077 C CA . GLU A 1 260 ? 1.735 24.516 25.152 1.00 97.56 260 GLU A CA 1
ATOM 2078 C C . GLU A 1 260 ? 1.655 25.169 26.536 1.00 97.56 260 GLU A C 1
ATOM 2080 O O . GLU A 1 260 ? 0.648 25.013 27.230 1.00 97.56 260 GLU A O 1
ATOM 2085 N N . LYS A 1 261 ? 2.658 25.976 26.899 1.00 98.38 261 LYS A N 1
ATOM 2086 C CA . LYS A 1 261 ? 2.645 26.779 28.126 1.00 98.38 261 LYS A CA 1
ATOM 2087 C C . LYS A 1 261 ? 1.478 27.767 28.138 1.00 98.38 261 LYS A C 1
ATOM 2089 O O . LYS A 1 261 ? 0.703 27.775 29.094 1.00 98.38 261 LYS A O 1
ATOM 2094 N N . ASP A 1 262 ? 1.301 28.527 27.060 1.00 98.06 262 ASP A N 1
ATOM 2095 C CA . ASP A 1 262 ? 0.227 29.519 26.940 1.00 98.06 262 ASP A CA 1
ATOM 2096 C C . ASP A 1 262 ? -1.159 28.855 27.026 1.00 98.06 262 ASP A C 1
ATOM 2098 O O . ASP A 1 262 ? -2.070 29.369 27.680 1.00 98.06 262 ASP A O 1
ATOM 2102 N N . LYS A 1 263 ? -1.314 27.664 26.430 1.00 98.44 263 LYS A N 1
ATOM 2103 C CA . LYS A 1 263 ? -2.537 26.856 26.532 1.00 98.44 263 LYS A CA 1
ATOM 2104 C C . LYS A 1 263 ? -2.820 26.436 27.974 1.00 98.44 263 LYS A C 1
ATOM 2106 O O . LYS A 1 263 ? -3.962 26.539 28.421 1.00 98.44 263 LYS A O 1
ATOM 2111 N N . VAL A 1 264 ? -1.811 25.958 28.702 1.00 98.56 264 VAL A N 1
ATOM 2112 C CA . VAL A 1 264 ? -1.958 25.566 30.114 1.00 98.56 264 VAL A CA 1
ATOM 2113 C C . VAL A 1 264 ? -2.327 26.771 30.977 1.00 98.56 264 VAL A C 1
ATOM 2115 O O . VAL A 1 264 ? -3.227 26.670 31.812 1.00 98.56 264 VAL A O 1
ATOM 2118 N N . ASP A 1 265 ? -1.696 27.921 30.756 1.00 98.56 265 ASP A N 1
ATOM 2119 C CA . ASP A 1 265 ? -1.992 29.145 31.503 1.00 98.56 265 ASP A CA 1
ATOM 2120 C C . ASP A 1 265 ? -3.410 29.662 31.219 1.00 98.56 265 ASP A C 1
ATOM 2122 O O . ASP A 1 265 ? -4.109 30.097 32.139 1.00 98.56 265 ASP A O 1
ATOM 2126 N N . LEU A 1 266 ? -3.887 29.549 29.977 1.00 98.56 266 LEU A N 1
ATOM 2127 C CA . LEU A 1 266 ? -5.272 29.866 29.627 1.00 98.56 266 LEU A CA 1
ATOM 2128 C C . LEU A 1 266 ? -6.265 28.938 30.340 1.00 98.56 266 LEU A C 1
ATOM 2130 O O . LEU A 1 266 ? -7.248 29.413 30.909 1.00 98.56 266 LEU A O 1
ATOM 2134 N N . LEU A 1 267 ? -5.998 27.629 30.364 1.00 98.38 267 LEU A N 1
ATOM 2135 C CA . LEU A 1 267 ? -6.844 26.659 31.068 1.00 98.38 267 LEU A CA 1
ATOM 2136 C C . LEU A 1 267 ? -6.900 26.943 32.574 1.00 98.38 267 LEU A C 1
ATOM 2138 O O . LEU A 1 267 ? -7.983 26.916 33.158 1.00 98.38 267 LEU A O 1
ATOM 2142 N N . LYS A 1 268 ? -5.769 27.295 33.196 1.00 98.12 268 LYS A N 1
ATOM 2143 C CA . LYS A 1 268 ? -5.725 27.711 34.608 1.00 98.12 268 LYS A CA 1
ATOM 2144 C C . LYS A 1 268 ? -6.584 28.949 34.871 1.00 98.12 268 LYS A C 1
ATOM 2146 O O . LYS A 1 268 ? -7.332 28.967 35.845 1.00 98.12 268 LYS A O 1
ATOM 2151 N N . LYS A 1 269 ? -6.525 29.962 33.997 1.00 98.25 269 LYS A N 1
ATOM 2152 C CA . LYS A 1 269 ? -7.356 31.177 34.112 1.00 98.25 269 LYS A CA 1
ATOM 2153 C C . LYS A 1 269 ? -8.851 30.873 34.005 1.00 98.25 269 LYS A C 1
ATOM 2155 O O . LYS A 1 269 ? -9.641 31.436 34.763 1.00 98.25 269 LYS A O 1
ATOM 2160 N N . ILE A 1 270 ? -9.235 29.979 33.091 1.00 98.06 270 ILE A N 1
ATOM 2161 C CA . ILE A 1 270 ? -10.630 29.544 32.929 1.00 98.06 270 ILE A CA 1
ATOM 2162 C C . ILE A 1 270 ? -11.113 28.825 34.193 1.00 98.06 270 ILE A C 1
ATOM 2164 O O . ILE A 1 270 ? -12.182 29.159 34.697 1.00 98.06 270 ILE A O 1
ATOM 2168 N N . LEU A 1 271 ? -10.319 27.898 34.737 1.00 97.50 271 LEU A N 1
ATOM 2169 C CA . LEU A 1 271 ? -10.665 27.177 35.967 1.00 97.50 271 LEU A CA 1
ATOM 2170 C C . LEU A 1 271 ? -10.823 28.120 37.166 1.00 97.50 271 LEU A C 1
ATOM 2172 O O . LEU A 1 271 ? -11.825 28.038 37.872 1.00 97.50 271 LEU A O 1
ATOM 2176 N N . ALA A 1 272 ? -9.897 29.065 37.352 1.00 97.62 272 ALA A N 1
ATOM 2177 C CA . ALA A 1 272 ? -9.989 30.058 38.424 1.00 97.62 272 ALA A CA 1
ATOM 2178 C C . ALA A 1 272 ? -11.253 30.931 38.296 1.00 97.62 272 ALA A C 1
ATOM 2180 O O . ALA A 1 272 ? -11.929 31.215 39.280 1.00 97.62 272 ALA A O 1
ATOM 2181 N N . SER A 1 273 ? -11.619 31.303 37.067 1.00 96.94 273 SER A N 1
ATOM 2182 C CA . SER A 1 273 ? -12.821 32.102 36.795 1.00 96.94 273 SER A CA 1
ATOM 2183 C C . SER A 1 273 ? -14.126 31.326 37.018 1.00 96.94 273 SER A C 1
ATOM 2185 O O . SER A 1 273 ? -15.162 31.939 37.261 1.00 96.94 273 SER A O 1
ATOM 2187 N N . GLN A 1 274 ? -14.105 29.994 36.915 1.00 95.75 274 GLN A N 1
ATOM 2188 C CA . GLN A 1 274 ? -15.258 29.144 37.228 1.00 95.75 274 GLN A CA 1
ATOM 2189 C C . GLN A 1 274 ? -15.439 28.951 38.735 1.00 95.75 274 GLN A C 1
ATOM 2191 O O . GLN A 1 274 ? -16.576 28.909 39.190 1.00 95.75 274 GLN A O 1
ATOM 2196 N N . GLN A 1 275 ? -14.348 28.886 39.505 1.00 94.31 275 GLN A N 1
ATOM 2197 C CA . GLN A 1 275 ? -14.415 28.789 40.968 1.00 94.31 275 GLN A CA 1
ATOM 2198 C C . GLN A 1 275 ? -15.070 30.030 41.586 1.00 94.31 275 GLN A C 1
ATOM 2200 O O . GLN A 1 275 ? -15.987 29.886 42.379 1.00 94.31 275 GLN A O 1
ATOM 2205 N N . ILE A 1 276 ? -14.713 31.232 41.115 1.00 94.00 276 ILE A N 1
ATOM 2206 C CA . ILE A 1 276 ? -15.297 32.502 41.595 1.00 94.00 276 ILE A CA 1
ATOM 2207 C C . ILE A 1 276 ? -16.813 32.601 41.334 1.00 94.00 276 ILE A C 1
ATOM 2209 O O . ILE A 1 276 ? -17.500 33.343 42.018 1.00 94.00 276 ILE A O 1
ATOM 2213 N N . LYS A 1 277 ? -17.353 31.896 40.330 1.00 90.38 277 LYS A N 1
ATOM 2214 C CA . LYS A 1 277 ? -18.794 31.937 40.012 1.00 90.38 277 LYS A CA 1
ATOM 2215 C C . LYS A 1 277 ? -19.647 31.001 40.868 1.00 90.38 277 LYS A C 1
ATOM 2217 O O . LYS A 1 277 ? -20.868 31.105 40.801 1.00 90.38 277 LYS A O 1
ATOM 2222 N N . ASN A 1 278 ? -19.021 30.059 41.570 1.00 82.62 278 ASN A N 1
ATOM 2223 C CA . ASN A 1 278 ? -19.715 29.058 42.379 1.00 82.62 278 ASN A CA 1
ATOM 2224 C C . ASN A 1 278 ? -19.726 29.401 43.878 1.00 82.62 278 ASN A C 1
ATOM 2226 O O . ASN A 1 278 ? -20.390 28.688 44.629 1.00 82.62 278 ASN A O 1
ATOM 2230 N N . ASP A 1 279 ? -19.022 30.464 44.275 1.00 73.38 279 ASP A N 1
ATOM 2231 C CA . ASP A 1 279 ? -19.056 31.069 45.610 1.00 73.38 279 ASP A CA 1
ATOM 2232 C C . ASP A 1 279 ? -19.988 32.294 45.613 1.00 73.38 279 ASP A C 1
ATOM 2234 O O . ASP A 1 279 ? -20.697 32.497 46.626 1.00 73.38 279 ASP A O 1
#

Secondary structure (DSSP, 8-state):
-------B-TTSEEEEEEEETTTTEEEEEEEEHHHHHHHHH-HHHHHHHHHHHHHHHHHHHHHHHTT------------------TT---HHHHHHHHHHHHHTHHHHHH------HHHHHHHHHHHHHHHHHHHHHHTTGGGT-TTT----TTHHHHHHHHTTS-TT---------------------------------------------------PPP------SSSHHHHHHHHHHHHHHHHHHHHHHHHHHHHHHHHHHHHHHHHHHHHTTT-